Protein AF-A0A5B1CQV5-F1 (afdb_monomer)

Solvent-accessible surface area (backbone atoms only — not comparable to full-atom values): 11953 Å² total; per-residue (Å²): 137,86,82,82,84,81,83,79,81,78,80,78,79,78,77,75,74,78,70,76,63,48,59,26,81,70,47,77,47,52,30,66,44,62,71,40,57,89,70,49,42,44,43,52,25,62,62,48,24,74,30,64,27,40,35,32,37,20,33,90,39,52,35,30,41,33,36,55,64,94,80,41,77,47,52,56,94,38,94,36,38,31,36,39,34,31,32,30,31,59,44,61,92,80,68,93,72,74,69,52,76,91,49,56,45,65,24,41,43,34,30,32,78,80,81,83,87,59,76,61,47,75,46,68,82,48,63,49,74,43,82,68,58,98,57,25,27,40,34,38,32,68,40,53,85,50,79,70,73,54,38,39,23,42,38,40,33,81,61,34,28,78,54,77,96,54,78,76,80,29,54,67,28,30,34,38,36,31,55,38,36,33,29,11,62,30,68,44,72,77,55,69,66,60,53,48,49,53,51,50,52,51,51,55,55,57,56,63,73,76,113

Foldseek 3Di:
DDDDDDDDPPPPPPPPPPPPQDFDFQDKDFLQDWQDPVQKDWDCWDWGGDNGWIKTAHAQQFTKIKRAPPVFKTFAPDQFWFKKKKKKFKAAPDDPDDTDDADQAAWKKKFPDDDDPDDIDIDGDQWDWDDDDPSMIIIMGTPRVDNDRIGRMIMGRRGHDHDDSDDDDRHRMMMTMGIITIGGRDRDDPDVVVVVVVVVVVVVVVVVVVD

Organism: NCBI:txid406547

Nearest PDB structures (foldseek):
  9b45-assembly1_1  TM=4.761E-01  e=2.295E-04  Pseudomonas virus Pa193
  3nru-assembly11_K  TM=4.538E-01  e=4.128E-04  Homo sapiens
  8env-assembly1_K  TM=3.733E-01  e=5.955E-03  Pseudomonas phage vB_PaeM_E217
  7bvf-assembly1_B  TM=4.248E-01  e=4.527E-02  Mycobacterium tuberculosis H37Rv
  7bvf-assembly1_A  TM=4.050E-01  e=7.721E-02  Mycobacterium tuberculosis H37Rv

pLDDT: mean 80.97, std 17.04, range [37.31, 97.88]

Structure (mmCIF, N/CA/C/O backbone):
data_AF-A0A5B1CQV5-F1
#
_entry.id   AF-A0A5B1CQV5-F1
#
loop_
_atom_site.group_PDB
_atom_site.id
_atom_site.type_symbol
_atom_site.label_atom_id
_atom_site.label_alt_id
_atom_site.label_comp_id
_atom_site.label_asym_id
_atom_site.label_entity_id
_atom_site.label_seq_id
_atom_site.pdbx_PDB_ins_code
_atom_site.Cartn_x
_atom_site.Cartn_y
_atom_site.Cartn_z
_atom_site.occupancy
_atom_site.B_iso_or_equiv
_atom_site.auth_seq_id
_atom_site.auth_comp_id
_atom_site.auth_asym_id
_atom_site.auth_atom_id
_atom_site.pdbx_PDB_model_num
ATOM 1 N N . MET A 1 1 ? 29.512 4.329 73.024 1.00 41.50 1 MET A N 1
ATOM 2 C CA . MET A 1 1 ? 29.865 4.990 71.747 1.00 41.50 1 MET A CA 1
ATOM 3 C C . MET A 1 1 ? 28.819 4.596 70.713 1.00 41.50 1 MET A C 1
ATOM 5 O O . MET A 1 1 ? 28.607 3.409 70.504 1.00 41.50 1 MET A O 1
ATOM 9 N N . LYS A 1 2 ? 28.069 5.580 70.204 1.00 41.84 2 LYS A N 1
ATOM 10 C CA . LYS A 1 2 ? 26.848 5.422 69.395 1.00 41.84 2 LYS A CA 1
ATOM 11 C C . LYS A 1 2 ? 27.227 5.144 67.932 1.00 41.84 2 LYS A C 1
ATOM 13 O O . LYS A 1 2 ? 27.973 5.929 67.358 1.00 41.84 2 LYS A O 1
ATOM 18 N N . LYS A 1 3 ? 26.740 4.048 67.339 1.00 47.06 3 LYS A N 1
ATOM 19 C CA . LYS A 1 3 ? 26.914 3.764 65.904 1.00 47.06 3 LYS A CA 1
ATOM 20 C C . LYS A 1 3 ? 25.795 4.463 65.124 1.00 47.06 3 LYS A C 1
ATOM 22 O O . LYS A 1 3 ? 24.622 4.218 65.389 1.00 47.06 3 LYS A O 1
ATOM 27 N N . LEU A 1 4 ? 26.187 5.376 64.235 1.00 45.59 4 LEU A N 1
ATOM 28 C CA . LEU A 1 4 ? 25.306 6.152 63.365 1.00 45.59 4 LEU A CA 1
ATOM 29 C C . LEU A 1 4 ? 24.589 5.240 62.358 1.00 45.59 4 LEU A C 1
ATOM 31 O O . LEU A 1 4 ? 25.221 4.441 61.670 1.00 45.59 4 LEU A O 1
ATOM 35 N N . PHE A 1 5 ? 23.273 5.417 62.272 1.00 47.78 5 PHE A N 1
ATOM 36 C CA . PHE A 1 5 ? 22.396 4.913 61.220 1.00 47.78 5 PHE A CA 1
ATOM 37 C C . PHE A 1 5 ? 22.743 5.588 59.884 1.00 47.78 5 PHE A C 1
ATOM 39 O O . PHE A 1 5 ? 22.582 6.798 59.743 1.00 47.78 5 PHE A O 1
ATOM 46 N N . GLY A 1 6 ? 23.196 4.809 58.901 1.00 46.94 6 GLY A N 1
ATOM 47 C CA . GLY A 1 6 ? 23.286 5.239 57.506 1.00 46.94 6 GLY A CA 1
ATOM 48 C C . GLY A 1 6 ? 21.989 4.897 56.779 1.00 46.94 6 GLY A C 1
ATOM 49 O O . GLY A 1 6 ? 21.772 3.743 56.420 1.00 46.94 6 GLY A O 1
ATOM 50 N N . ILE A 1 7 ? 21.116 5.886 56.588 1.00 52.06 7 ILE A N 1
ATOM 51 C CA . ILE A 1 7 ? 19.917 5.763 55.751 1.00 52.06 7 ILE A CA 1
ATOM 52 C C . ILE A 1 7 ? 20.366 5.909 54.295 1.00 52.06 7 ILE A C 1
ATOM 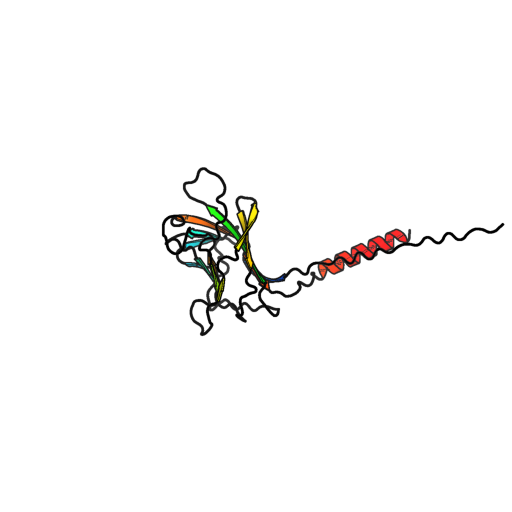54 O O . ILE A 1 7 ? 20.641 7.011 53.827 1.00 52.06 7 ILE A O 1
ATOM 58 N N . LEU A 1 8 ? 20.477 4.785 53.584 1.00 49.84 8 LEU A N 1
ATOM 59 C CA . LEU A 1 8 ? 20.682 4.772 52.138 1.00 49.84 8 LEU A CA 1
ATOM 60 C C . LEU A 1 8 ? 19.315 4.991 51.472 1.00 49.84 8 LEU A C 1
ATOM 62 O O . LEU A 1 8 ? 18.511 4.067 51.354 1.00 49.84 8 LEU A O 1
ATOM 66 N N . ALA A 1 9 ? 19.027 6.232 51.083 1.00 51.41 9 ALA A N 1
ATOM 67 C CA . ALA A 1 9 ? 17.856 6.567 50.285 1.00 51.41 9 ALA A CA 1
ATOM 68 C C . ALA A 1 9 ? 18.041 6.001 48.867 1.00 51.41 9 ALA A C 1
ATOM 70 O O . ALA A 1 9 ? 18.675 6.610 48.008 1.00 51.41 9 ALA A O 1
ATOM 71 N N . ALA A 1 10 ? 17.517 4.798 48.630 1.00 53.16 10 ALA A N 1
ATOM 72 C CA . ALA A 1 10 ? 17.390 4.238 47.294 1.00 53.16 10 ALA A CA 1
ATOM 73 C C . ALA A 1 10 ? 16.280 4.999 46.554 1.00 53.16 10 ALA A C 1
ATOM 75 O O . ALA A 1 10 ? 15.106 4.644 46.638 1.00 53.16 10 ALA A O 1
ATOM 76 N N . GLY A 1 11 ? 16.661 6.077 45.866 1.00 51.16 11 GLY A N 1
ATOM 77 C CA . GLY A 1 11 ? 15.804 6.780 44.921 1.00 51.16 11 GLY A CA 1
ATOM 78 C C . GLY A 1 11 ? 15.432 5.841 43.780 1.00 51.16 11 GLY A C 1
ATOM 79 O O . GLY A 1 11 ? 16.203 5.645 42.843 1.00 51.16 11 GLY A O 1
ATOM 80 N N . LEU A 1 12 ? 14.264 5.218 43.896 1.00 48.41 12 LEU A N 1
ATOM 81 C CA . LEU A 1 12 ? 13.640 4.445 42.838 1.00 48.41 12 LEU A CA 1
ATOM 82 C C . LEU A 1 12 ? 13.157 5.449 41.779 1.00 48.41 12 LEU A C 1
ATOM 84 O O . LEU A 1 12 ? 12.046 5.964 41.863 1.00 48.41 12 LEU A O 1
ATOM 88 N N . LEU A 1 13 ? 14.026 5.793 40.823 1.00 50.69 13 LEU A N 1
ATOM 89 C CA . LEU A 1 13 ? 13.614 6.486 39.605 1.00 50.69 13 LEU A CA 1
ATOM 90 C C . LEU A 1 13 ? 12.686 5.540 38.837 1.00 50.69 13 LEU A C 1
ATOM 92 O O . LEU A 1 13 ? 13.136 4.663 38.100 1.00 50.69 13 LEU A O 1
ATOM 96 N N . CYS A 1 14 ? 11.381 5.702 39.040 1.00 46.06 14 CYS A N 1
ATOM 97 C CA . CYS A 1 14 ? 10.375 5.198 38.123 1.00 46.06 14 CYS A CA 1
ATOM 98 C C . CYS A 1 14 ? 10.548 5.961 36.807 1.00 46.06 14 CYS A C 1
ATOM 100 O O . CYS A 1 14 ? 9.953 7.016 36.609 1.00 46.06 14 CYS A O 1
ATOM 102 N N . PHE A 1 15 ? 11.395 5.442 35.919 1.00 47.22 15 PHE A N 1
ATOM 103 C CA . PHE A 1 15 ? 11.314 5.769 34.505 1.00 47.22 15 PHE A CA 1
ATOM 104 C C . PHE A 1 15 ? 9.961 5.253 34.023 1.00 47.22 15 PHE A C 1
ATOM 106 O O . PHE A 1 15 ? 9.816 4.085 33.665 1.00 47.22 15 PHE A O 1
ATOM 113 N N . SER A 1 16 ? 8.945 6.111 34.074 1.00 46.00 16 SER A N 1
ATOM 114 C CA . SER A 1 16 ? 7.747 5.939 33.271 1.00 46.00 16 SER A CA 1
ATOM 115 C C . SER A 1 16 ? 8.207 6.000 31.822 1.00 46.00 16 SER A C 1
ATOM 117 O O . SER A 1 16 ? 8.380 7.081 31.263 1.00 46.00 16 SER A O 1
ATOM 119 N N . MET A 1 17 ? 8.497 4.836 31.244 1.00 51.59 17 MET A N 1
ATOM 120 C CA . MET A 1 17 ? 8.616 4.713 29.804 1.00 51.59 17 MET A CA 1
ATOM 121 C C . MET A 1 17 ? 7.247 5.079 29.249 1.00 51.59 17 MET A C 1
ATOM 123 O O . MET A 1 17 ? 6.318 4.277 29.285 1.00 51.59 17 MET A O 1
ATOM 127 N N . THR A 1 18 ? 7.101 6.320 28.800 1.00 48.97 18 THR A N 1
ATOM 128 C CA . THR A 1 18 ? 6.046 6.693 27.871 1.00 48.97 18 THR A CA 1
ATOM 129 C C . THR A 1 18 ? 6.328 5.906 26.598 1.00 48.97 18 THR A C 1
ATOM 131 O O . THR A 1 18 ? 7.083 6.356 25.739 1.00 48.97 18 THR A O 1
ATOM 134 N N . GLN A 1 19 ? 5.817 4.675 26.518 1.00 52.19 19 GLN A N 1
ATOM 135 C CA . GLN A 1 19 ? 5.679 4.011 25.233 1.00 52.19 19 GLN A CA 1
ATOM 136 C C . GLN A 1 19 ? 4.683 4.860 24.459 1.00 52.19 19 GLN A C 1
ATOM 138 O O . GLN A 1 19 ? 3.505 4.909 24.812 1.00 52.19 19 GLN A O 1
ATOM 143 N N . SER A 1 20 ? 5.174 5.591 23.460 1.00 55.75 20 SER A N 1
ATOM 144 C CA . SER A 1 20 ? 4.303 6.100 22.413 1.00 55.75 20 SER A CA 1
ATOM 145 C C . SER A 1 20 ? 3.576 4.886 21.858 1.00 55.75 20 SER A C 1
ATOM 147 O O . SER A 1 20 ? 4.211 3.962 21.349 1.00 55.75 20 SER A O 1
ATOM 149 N N . ALA A 1 21 ? 2.267 4.840 22.069 1.00 61.00 21 ALA A N 1
ATOM 150 C CA . ALA A 1 21 ? 1.420 3.840 21.462 1.00 61.00 21 ALA A CA 1
ATOM 151 C C . ALA A 1 21 ? 1.629 3.907 19.948 1.00 61.00 21 ALA A C 1
ATOM 153 O O . ALA A 1 21 ? 1.386 4.951 19.348 1.00 61.00 21 ALA A O 1
ATOM 154 N N . SER A 1 22 ? 2.138 2.830 19.356 1.00 74.75 22 SER A N 1
ATOM 155 C CA . SER A 1 22 ? 2.114 2.690 17.902 1.00 74.75 22 SER A CA 1
ATOM 156 C C . SER A 1 22 ? 0.662 2.493 17.473 1.00 74.75 22 SER A C 1
ATOM 158 O O . SER A 1 22 ? -0.105 1.881 18.215 1.00 74.75 22 SER A O 1
ATOM 160 N N . ALA A 1 23 ? 0.292 2.994 16.301 1.00 86.44 23 ALA A N 1
ATOM 161 C CA . ALA A 1 23 ? -0.979 2.689 15.655 1.00 86.44 23 ALA A CA 1
ATOM 162 C C . ALA A 1 23 ? -1.146 1.170 15.452 1.00 86.44 23 ALA A C 1
ATOM 164 O O . ALA A 1 23 ? -0.142 0.462 15.280 1.00 86.44 23 ALA A O 1
ATOM 165 N N . ALA A 1 24 ? -2.379 0.655 15.512 1.00 91.31 24 ALA A N 1
ATOM 166 C CA . ALA A 1 24 ? -2.631 -0.776 15.357 1.00 91.31 24 ALA A CA 1
ATOM 167 C C . ALA A 1 24 ? -2.716 -1.164 13.875 1.00 91.31 24 ALA A C 1
ATOM 169 O O . ALA A 1 24 ? -3.264 -0.435 13.051 1.00 91.31 24 ALA A O 1
ATOM 170 N N . LEU A 1 25 ? -2.160 -2.329 13.539 1.00 94.25 25 LEU A N 1
ATOM 171 C CA . LEU A 1 25 ? -2.151 -2.866 12.180 1.00 94.25 25 LEU A CA 1
ATOM 172 C C . LEU A 1 25 ? -3.529 -3.435 11.817 1.00 94.25 25 LEU A C 1
ATOM 174 O O . LEU A 1 25 ? -4.019 -4.339 12.492 1.00 94.25 25 LEU A O 1
ATOM 178 N N . VAL A 1 26 ? -4.118 -2.940 10.727 1.00 95.62 26 VAL A N 1
ATOM 179 C CA . VAL A 1 26 ? -5.391 -3.425 10.168 1.00 95.62 26 VAL A CA 1
ATOM 180 C C . VAL A 1 26 ? -5.150 -4.408 9.024 1.00 95.62 26 VAL A C 1
ATOM 182 O O . VAL A 1 26 ? -5.809 -5.443 8.949 1.00 95.62 26 VAL A O 1
ATOM 185 N N . ALA A 1 27 ? -4.204 -4.101 8.135 1.00 96.12 27 ALA A N 1
ATOM 186 C CA . ALA A 1 27 ? -3.842 -4.959 7.009 1.00 96.12 27 ALA A CA 1
ATOM 187 C C . ALA A 1 27 ? -2.364 -4.802 6.644 1.00 96.12 27 ALA A C 1
ATOM 189 O O . ALA A 1 27 ? -1.785 -3.734 6.850 1.00 96.12 27 ALA A O 1
ATOM 190 N N . GLN A 1 28 ? -1.784 -5.861 6.081 1.00 96.75 28 GLN A N 1
ATOM 191 C CA . GLN A 1 28 ? -0.394 -5.921 5.642 1.00 96.75 28 GLN A CA 1
ATOM 192 C C . GLN A 1 28 ? -0.282 -6.759 4.366 1.00 96.75 28 GLN A C 1
ATOM 194 O O . GLN A 1 28 ? -0.927 -7.804 4.275 1.00 96.75 28 GLN A O 1
ATOM 199 N N . TYR A 1 29 ? 0.545 -6.296 3.428 1.00 97.00 29 TYR A N 1
ATOM 200 C CA . TYR A 1 29 ? 0.839 -6.952 2.160 1.00 97.00 29 TYR A CA 1
ATOM 201 C C . TYR A 1 29 ? 2.347 -6.934 1.898 1.00 97.00 29 TYR A C 1
ATOM 203 O O . TYR A 1 29 ? 2.963 -5.866 1.919 1.00 97.00 29 TYR A O 1
ATOM 211 N N . GLU A 1 30 ? 2.931 -8.105 1.658 1.00 96.50 30 GLU A N 1
ATOM 212 C CA . GLU A 1 30 ? 4.386 -8.314 1.657 1.00 96.50 30 GLU A CA 1
ATOM 213 C C . GLU A 1 30 ? 4.929 -8.901 0.350 1.00 96.50 30 GLU A C 1
ATOM 215 O O . GLU A 1 30 ? 6.132 -8.882 0.125 1.00 96.50 30 GLU A O 1
ATOM 220 N N . PHE A 1 31 ? 4.079 -9.475 -0.505 1.00 96.38 31 PHE A N 1
ATOM 221 C CA . PHE A 1 31 ? 4.475 -10.023 -1.810 1.00 96.38 31 PHE A CA 1
ATOM 222 C C . PHE A 1 31 ? 5.604 -11.077 -1.741 1.00 96.38 31 PHE A C 1
ATOM 224 O O . PHE A 1 31 ? 6.369 -11.268 -2.689 1.00 96.38 31 PHE A O 1
ATOM 231 N N . ASN A 1 32 ? 5.686 -11.813 -0.626 1.00 96.94 32 ASN A N 1
ATOM 232 C CA . ASN A 1 32 ? 6.756 -12.780 -0.336 1.00 96.94 32 ASN A CA 1
ATOM 233 C C . ASN A 1 32 ? 6.648 -14.099 -1.131 1.00 96.94 32 ASN A C 1
ATOM 235 O O . ASN A 1 32 ? 7.527 -14.960 -1.040 1.00 96.94 32 ASN A O 1
ATOM 239 N N . THR A 1 33 ? 5.569 -14.294 -1.895 1.00 97.50 33 THR A N 1
ATOM 240 C CA . THR A 1 33 ? 5.344 -15.504 -2.697 1.00 97.50 33 THR A CA 1
ATOM 241 C C . THR A 1 33 ? 5.330 -15.147 -4.186 1.00 97.50 33 THR A C 1
ATOM 243 O O . THR A 1 33 ? 4.438 -14.420 -4.618 1.00 97.50 33 THR A O 1
ATOM 246 N N . PRO A 1 34 ? 6.269 -15.662 -5.008 1.00 97.81 34 PRO A N 1
ATOM 247 C CA . PRO A 1 34 ? 6.284 -15.388 -6.442 1.00 97.81 34 PRO A CA 1
ATOM 248 C C . PRO A 1 34 ? 4.942 -15.711 -7.111 1.00 97.81 34 PRO A C 1
ATOM 250 O O . PRO A 1 34 ? 4.411 -16.812 -6.963 1.00 97.81 34 PRO A O 1
ATOM 253 N N . GLY A 1 35 ? 4.414 -14.753 -7.870 1.00 96.31 35 GLY A N 1
ATOM 254 C CA . GLY A 1 35 ? 3.119 -14.852 -8.546 1.00 96.31 35 GLY A CA 1
ATOM 255 C C . GLY A 1 35 ? 1.884 -14.610 -7.669 1.00 96.31 35 GLY A C 1
ATOM 256 O O . GLY A 1 35 ? 0.787 -14.557 -8.223 1.00 96.31 35 GLY A O 1
ATOM 257 N N . ASP A 1 36 ? 2.028 -14.434 -6.354 1.00 96.25 36 ASP A N 1
ATOM 258 C CA . ASP A 1 36 ? 0.924 -14.066 -5.463 1.00 96.25 36 ASP A CA 1
ATOM 259 C C . ASP A 1 36 ? 0.847 -12.545 -5.310 1.00 96.25 36 ASP A C 1
ATOM 261 O O . ASP A 1 36 ? 1.719 -11.926 -4.706 1.00 96.25 36 ASP A O 1
ATOM 265 N N . THR A 1 37 ? -0.196 -11.929 -5.865 1.00 94.50 37 THR A N 1
ATOM 266 C CA . THR A 1 37 ? -0.412 -10.480 -5.747 1.00 94.50 37 THR A CA 1
ATOM 267 C C . THR A 1 37 ? -1.126 -10.084 -4.461 1.00 94.50 37 THR A C 1
ATOM 269 O O . THR A 1 37 ? -1.396 -8.900 -4.272 1.00 94.50 37 THR A O 1
ATOM 272 N N . GLU A 1 38 ? -1.489 -11.044 -3.604 1.00 94.50 38 GLU A N 1
ATOM 273 C CA . GLU A 1 38 ? -2.213 -10.802 -2.352 1.00 94.50 38 GLU A CA 1
ATOM 274 C C . GLU A 1 38 ? -3.516 -10.001 -2.574 1.00 94.50 38 GLU A C 1
ATOM 276 O O . GLU A 1 38 ? -3.946 -9.191 -1.755 1.00 94.50 38 GLU A O 1
ATOM 281 N N . GLY A 1 39 ? -4.146 -10.219 -3.736 1.00 93.06 39 GLY A N 1
ATOM 282 C CA . GLY A 1 39 ? -5.374 -9.552 -4.173 1.00 93.06 39 GLY A CA 1
ATOM 283 C C . GLY A 1 39 ? -5.163 -8.259 -4.966 1.00 93.06 39 GLY A C 1
ATOM 284 O O . GLY A 1 39 ? -6.102 -7.792 -5.613 1.00 93.06 39 GLY A O 1
ATOM 285 N N . TRP A 1 40 ? -3.955 -7.691 -4.976 1.00 94.19 40 TRP A N 1
ATOM 286 C CA . TRP A 1 40 ? -3.666 -6.484 -5.746 1.00 94.19 40 TRP A CA 1
ATOM 287 C C . TRP A 1 40 ? -3.707 -6.749 -7.251 1.00 94.19 40 TRP A C 1
ATOM 289 O O . TRP A 1 40 ? -3.349 -7.818 -7.750 1.00 94.19 40 TRP A O 1
ATOM 299 N N . THR A 1 41 ? -4.129 -5.734 -7.992 1.00 92.81 41 THR A N 1
ATOM 300 C CA . THR A 1 41 ? -4.209 -5.722 -9.451 1.00 92.81 41 THR A CA 1
ATOM 301 C C . THR A 1 41 ? -3.602 -4.428 -9.980 1.00 92.81 41 THR A C 1
ATOM 303 O O . THR A 1 41 ? -3.702 -3.379 -9.344 1.00 92.81 41 THR A O 1
ATOM 306 N N . GLY A 1 42 ? -2.958 -4.489 -11.144 1.00 83.69 42 GLY A N 1
ATOM 307 C CA . GLY A 1 42 ? -2.511 -3.290 -11.849 1.00 83.69 42 GLY A CA 1
ATOM 308 C C . GLY A 1 42 ? -3.636 -2.719 -12.711 1.00 83.69 42 GLY A C 1
ATOM 309 O O . GLY A 1 42 ? -4.259 -3.449 -13.482 1.00 83.69 42 GLY A O 1
ATOM 310 N N . PHE A 1 43 ? -3.885 -1.414 -12.614 1.00 83.69 43 PHE A N 1
ATOM 311 C CA . PHE A 1 43 ? -4.672 -0.663 -13.590 1.00 83.69 43 PHE A CA 1
ATOM 312 C C . PHE A 1 43 ? -3.750 0.321 -14.297 1.00 83.69 43 PHE A C 1
ATOM 314 O O . PHE A 1 43 ? -2.957 1.010 -13.657 1.00 83.69 43 PHE A O 1
ATOM 321 N N . ASN A 1 44 ? -3.793 0.319 -15.632 1.00 77.50 44 ASN A N 1
ATOM 322 C CA . ASN A 1 44 ? -2.762 0.949 -16.457 1.00 77.50 44 ASN A CA 1
ATOM 323 C C . ASN A 1 44 ? -1.335 0.539 -16.029 1.00 77.50 44 ASN A C 1
ATOM 325 O O . ASN A 1 44 ? -0.391 1.317 -16.127 1.00 77.50 44 ASN A O 1
ATOM 329 N N . THR A 1 45 ? -1.174 -0.688 -15.532 1.00 80.50 45 THR A N 1
ATOM 330 C CA . THR A 1 45 ? 0.098 -1.262 -15.086 1.00 80.50 45 THR A CA 1
ATOM 331 C C . THR A 1 45 ? 0.040 -2.772 -15.291 1.00 80.50 45 THR A C 1
ATOM 333 O O . THR A 1 45 ? -0.949 -3.403 -14.916 1.00 80.50 45 THR A O 1
ATOM 336 N N . ALA A 1 46 ? 1.093 -3.372 -15.846 1.00 83.12 46 ALA A N 1
ATOM 337 C CA . ALA A 1 46 ? 1.283 -4.821 -15.786 1.00 83.12 46 ALA A CA 1
ATOM 338 C C . ALA A 1 46 ? 1.921 -5.185 -14.437 1.00 83.12 46 ALA A C 1
ATOM 340 O O . ALA A 1 46 ? 3.097 -4.901 -14.233 1.00 83.12 46 ALA A O 1
ATOM 341 N N . LEU A 1 47 ? 1.145 -5.764 -13.514 1.00 92.19 47 LEU A N 1
ATOM 342 C CA . LEU A 1 47 ? 1.619 -6.127 -12.176 1.00 92.19 47 LEU A CA 1
ATOM 343 C C . LEU A 1 47 ? 2.113 -7.581 -12.136 1.00 92.19 47 LEU A C 1
ATOM 345 O O . LEU A 1 47 ? 1.401 -8.494 -12.553 1.00 92.19 47 LEU A O 1
ATOM 349 N N . THR A 1 48 ? 3.309 -7.797 -11.594 1.00 95.62 48 THR A N 1
ATOM 350 C CA . THR A 1 48 ? 3.889 -9.126 -11.336 1.00 95.62 48 THR A CA 1
ATOM 351 C C . THR A 1 48 ? 4.524 -9.167 -9.949 1.00 95.62 48 THR A C 1
ATOM 353 O O . THR A 1 48 ? 4.916 -8.132 -9.425 1.00 95.62 48 THR A O 1
ATOM 356 N N . VAL A 1 49 ? 4.634 -10.349 -9.342 1.00 96.88 49 VAL A N 1
ATOM 357 C CA . VAL A 1 49 ? 5.278 -10.524 -8.029 1.00 96.88 49 VAL A CA 1
ATOM 358 C C . VAL A 1 49 ? 6.411 -11.533 -8.139 1.00 96.88 49 VAL A C 1
ATOM 360 O O . VAL A 1 49 ? 6.211 -12.633 -8.656 1.00 96.88 49 VAL A O 1
ATOM 363 N N . ASP A 1 50 ? 7.592 -11.163 -7.649 1.00 96.31 50 ASP A N 1
ATOM 364 C CA . ASP A 1 50 ? 8.826 -11.958 -7.740 1.00 96.31 50 ASP A CA 1
ATOM 365 C C . ASP A 1 50 ? 9.214 -12.672 -6.431 1.00 96.31 50 ASP A C 1
ATOM 367 O O . ASP A 1 50 ? 10.235 -13.360 -6.386 1.00 96.31 50 ASP A O 1
ATOM 371 N N . GLY A 1 51 ? 8.390 -12.554 -5.385 1.00 95.19 51 GLY A N 1
ATOM 372 C CA . GLY A 1 51 ? 8.664 -13.087 -4.047 1.00 95.19 51 GLY A CA 1
ATOM 373 C C . GLY A 1 51 ? 9.436 -12.133 -3.133 1.00 95.19 51 GLY A C 1
ATOM 374 O O . GLY A 1 51 ? 9.818 -12.532 -2.037 1.00 95.19 51 GLY A O 1
ATOM 375 N N . VAL A 1 52 ? 9.698 -10.907 -3.590 1.00 94.62 52 VAL A N 1
ATOM 376 C CA . VAL A 1 52 ? 10.288 -9.816 -2.801 1.00 94.62 52 VAL A CA 1
ATOM 377 C C . VAL A 1 52 ? 9.451 -8.545 -2.918 1.00 94.62 52 VAL A C 1
ATOM 379 O O . VAL A 1 52 ? 9.391 -7.765 -1.977 1.00 94.62 52 VAL A O 1
ATOM 382 N N . SER A 1 53 ? 8.853 -8.292 -4.083 1.00 95.81 53 SER A N 1
ATOM 383 C CA . SER A 1 53 ? 8.073 -7.085 -4.337 1.00 95.81 53 SER A CA 1
ATOM 384 C C . SER A 1 53 ? 7.033 -7.274 -5.441 1.00 95.81 53 SER A C 1
ATOM 386 O O . SER A 1 53 ? 7.136 -8.145 -6.314 1.00 95.81 53 SER A O 1
ATOM 388 N N . ALA A 1 54 ? 6.038 -6.395 -5.419 1.00 96.25 54 ALA A N 1
ATOM 389 C CA . ALA A 1 54 ? 5.131 -6.120 -6.516 1.00 96.25 54 ALA A CA 1
ATOM 390 C C . ALA A 1 54 ? 5.818 -5.209 -7.545 1.00 96.25 54 ALA A C 1
ATOM 392 O O . ALA A 1 54 ? 6.089 -4.040 -7.287 1.00 96.25 54 ALA A O 1
ATOM 393 N N . ASN A 1 55 ? 6.083 -5.744 -8.730 1.00 94.94 55 ASN A N 1
ATOM 394 C CA . ASN A 1 55 ? 6.711 -5.059 -9.851 1.00 94.94 55 ASN A CA 1
ATOM 395 C C . ASN A 1 55 ? 5.641 -4.571 -10.828 1.00 94.94 55 ASN A C 1
ATOM 397 O O . ASN A 1 55 ? 4.796 -5.360 -11.261 1.00 94.94 55 ASN A O 1
ATOM 401 N N . GLY A 1 56 ? 5.704 -3.301 -11.216 1.00 92.38 56 GLY A N 1
ATOM 402 C CA . GLY A 1 56 ? 4.811 -2.719 -12.209 1.00 92.38 56 GLY A CA 1
ATOM 403 C C . GLY A 1 56 ? 5.558 -1.881 -13.232 1.00 92.38 56 GLY A C 1
ATOM 404 O O . GLY A 1 56 ? 6.546 -1.242 -12.899 1.00 92.38 56 GLY A O 1
ATOM 405 N N . THR A 1 57 ? 5.070 -1.857 -14.470 1.00 89.56 57 THR A N 1
ATOM 406 C CA . THR A 1 57 ? 5.470 -0.852 -15.465 1.00 89.56 57 THR A CA 1
ATOM 407 C C . THR A 1 57 ? 4.289 0.063 -15.712 1.00 89.56 57 THR A C 1
ATOM 409 O O . THR A 1 57 ? 3.214 -0.398 -16.110 1.00 89.56 57 THR A O 1
ATOM 412 N N . ALA A 1 58 ? 4.482 1.347 -15.438 1.00 86.38 58 ALA A N 1
ATOM 413 C CA . ALA A 1 58 ? 3.473 2.367 -15.630 1.00 86.38 58 ALA A CA 1
ATOM 414 C C . ALA A 1 58 ? 3.126 2.490 -17.120 1.00 86.38 58 ALA A C 1
ATOM 416 O O . ALA A 1 58 ? 4.002 2.588 -17.978 1.00 86.38 58 ALA A O 1
ATOM 417 N N . SER A 1 59 ? 1.832 2.497 -17.423 1.00 84.12 59 SER A N 1
ATOM 418 C CA . SER A 1 59 ? 1.303 2.838 -18.742 1.00 84.12 59 SER A CA 1
ATOM 419 C C . SER A 1 59 ? 0.288 3.968 -18.600 1.00 84.12 59 SER A C 1
ATOM 421 O O . SER A 1 59 ? -0.338 4.121 -17.554 1.00 84.12 59 SER A O 1
ATOM 423 N N . GLY A 1 60 ? 0.133 4.815 -19.612 1.00 76.81 60 GLY A N 1
ATOM 424 C CA . GLY A 1 60 ? -0.875 5.879 -19.584 1.00 76.81 60 GLY A CA 1
ATOM 425 C C . GLY A 1 60 ? -0.647 6.951 -18.508 1.00 76.81 60 GLY A C 1
ATOM 426 O O . GLY A 1 60 ? -1.542 7.760 -18.285 1.00 76.81 60 GLY A O 1
ATOM 427 N N . ASN A 1 61 ? 0.548 6.990 -17.902 1.00 76.69 61 ASN A N 1
ATOM 428 C CA . ASN A 1 61 ? 1.022 8.000 -16.940 1.00 76.69 61 ASN A CA 1
ATOM 429 C C . ASN A 1 61 ? 0.217 8.133 -15.642 1.00 76.69 61 ASN A C 1
ATOM 431 O O . ASN A 1 61 ? 0.285 9.154 -14.962 1.00 76.69 61 ASN A O 1
ATOM 435 N N . ASP A 1 62 ? -0.529 7.092 -15.302 1.00 79.38 62 ASP A N 1
ATOM 436 C CA . ASP A 1 62 ? -1.318 6.999 -14.081 1.00 79.38 62 ASP A CA 1
ATOM 437 C C . ASP A 1 62 ? -1.175 5.562 -13.560 1.00 79.38 62 ASP A C 1
ATOM 439 O O . ASP A 1 62 ? -2.079 4.742 -13.762 1.00 79.38 62 ASP A O 1
ATOM 443 N N . PRO A 1 63 ? 0.015 5.194 -13.034 1.00 86.25 63 PRO A N 1
ATOM 444 C CA . PRO A 1 63 ? 0.237 3.863 -12.499 1.00 86.25 63 PRO A CA 1
ATOM 445 C C . PRO A 1 63 ? -0.617 3.688 -11.255 1.00 86.25 63 PRO A C 1
ATOM 447 O O . PRO A 1 63 ? -0.422 4.373 -10.256 1.00 86.25 63 PRO A O 1
ATOM 450 N N . GLN A 1 64 ? -1.561 2.757 -11.314 1.00 90.12 64 GLN A N 1
ATOM 451 C CA . GLN A 1 64 ? -2.473 2.501 -10.213 1.00 90.12 64 GLN A CA 1
ATOM 452 C C . GLN A 1 64 ? -2.356 1.048 -9.785 1.00 90.12 64 GLN A C 1
ATOM 454 O O . GLN A 1 64 ? -2.593 0.125 -10.571 1.00 90.12 64 GLN A O 1
ATOM 459 N N . LEU A 1 65 ? -2.071 0.844 -8.506 1.00 92.94 65 LEU A N 1
ATOM 460 C CA . LEU A 1 65 ? -2.325 -0.422 -7.841 1.00 92.94 65 LEU A CA 1
ATOM 461 C C . LEU A 1 65 ? -3.722 -0.371 -7.241 1.00 92.94 65 LEU A C 1
ATOM 463 O O . LEU A 1 65 ? -4.086 0.590 -6.566 1.00 92.94 65 LEU A O 1
ATOM 467 N N . ARG A 1 66 ? -4.523 -1.399 -7.512 1.00 93.06 66 ARG A N 1
ATOM 468 C CA . ARG A 1 66 ? -5.900 -1.499 -7.037 1.00 93.06 66 ARG A CA 1
ATOM 469 C C . ARG A 1 66 ? -6.135 -2.806 -6.305 1.00 93.06 66 ARG A C 1
ATOM 471 O O . ARG A 1 66 ? -5.795 -3.871 -6.814 1.00 93.06 66 ARG A O 1
ATOM 478 N N . LEU A 1 67 ? -6.797 -2.720 -5.165 1.00 92.38 67 LEU A N 1
ATOM 479 C CA . LEU A 1 67 ? -7.345 -3.848 -4.428 1.00 92.38 67 LEU A CA 1
ATOM 480 C C . LEU A 1 67 ? -8.867 -3.698 -4.442 1.00 92.38 67 LEU A C 1
ATOM 482 O O . LEU A 1 67 ? -9.377 -2.682 -3.977 1.00 92.38 67 LEU A O 1
ATOM 486 N N . LEU A 1 68 ? -9.579 -4.649 -5.049 1.00 88.00 68 LEU A N 1
ATOM 487 C CA . LEU A 1 68 ? -10.999 -4.505 -5.394 1.00 88.00 68 LEU A CA 1
ATOM 488 C C . LEU A 1 68 ? -11.902 -5.499 -4.643 1.00 88.00 68 LEU A C 1
ATOM 490 O O . LEU A 1 68 ? -11.499 -6.613 -4.297 1.00 88.00 68 LEU A O 1
ATOM 494 N N . SER A 1 69 ? -13.162 -5.102 -4.470 1.00 78.19 69 SER A N 1
ATOM 495 C CA . SER A 1 69 ? -14.295 -5.950 -4.074 1.00 78.19 69 SER A CA 1
ATOM 496 C C . SER A 1 69 ? -14.525 -7.074 -5.113 1.00 78.19 69 SER A C 1
ATOM 498 O O . SER A 1 69 ? -14.234 -6.868 -6.296 1.00 78.19 69 SER A O 1
ATOM 500 N N . PRO A 1 70 ? -15.005 -8.286 -4.743 1.00 63.22 70 PRO A N 1
ATOM 501 C CA . PRO A 1 70 ? -15.722 -8.659 -3.513 1.00 63.22 70 PRO A CA 1
ATOM 502 C C . PRO A 1 70 ? -14.871 -9.171 -2.340 1.00 63.22 70 PRO A C 1
ATOM 504 O O . PRO A 1 70 ? -15.434 -9.650 -1.359 1.00 63.22 70 PRO A O 1
ATOM 507 N N . GLY A 1 71 ? -13.538 -9.124 -2.419 1.00 65.94 71 GLY A N 1
ATOM 508 C CA . GLY A 1 71 ? -12.658 -9.744 -1.416 1.00 65.94 71 GLY A CA 1
ATOM 509 C C . GLY A 1 71 ? -12.182 -8.834 -0.280 1.00 65.94 71 GLY A C 1
ATOM 510 O O . GLY A 1 71 ? -11.689 -9.345 0.724 1.00 65.94 71 GLY A O 1
ATOM 511 N N . LEU A 1 72 ? -12.308 -7.512 -0.423 1.00 86.31 72 LEU A N 1
ATOM 512 C CA . LEU A 1 72 ? -11.802 -6.548 0.550 1.00 86.31 72 LEU A CA 1
ATOM 513 C C . LEU A 1 72 ? -12.936 -6.019 1.435 1.00 86.31 72 LEU A C 1
ATOM 515 O O . LEU A 1 72 ? -13.955 -5.544 0.947 1.00 86.31 72 LEU A O 1
ATOM 519 N N . SER A 1 73 ? -12.748 -6.106 2.747 1.00 90.94 73 SER A N 1
ATOM 520 C CA . SER A 1 73 ? -13.625 -5.499 3.749 1.00 90.94 73 SER A CA 1
ATOM 521 C C . SER A 1 73 ? -12.788 -5.198 4.986 1.00 90.94 73 SER A C 1
ATOM 523 O O . SER A 1 73 ? -12.843 -5.920 5.983 1.00 90.94 73 SER A O 1
ATOM 525 N N . LEU A 1 74 ? -11.960 -4.158 4.904 1.00 93.62 74 LEU A N 1
ATOM 526 C CA . LEU A 1 74 ? -11.174 -3.703 6.048 1.00 93.62 74 LEU A CA 1
ATOM 527 C C . LEU A 1 74 ? -12.022 -2.766 6.891 1.00 93.62 74 LEU A C 1
ATOM 529 O O . LEU A 1 74 ? -12.702 -1.900 6.354 1.00 93.62 74 LEU A O 1
ATOM 533 N N . SER A 1 75 ? -11.968 -2.909 8.205 1.00 94.31 75 SER A N 1
ATOM 534 C CA . SER A 1 75 ? -12.590 -1.980 9.148 1.00 94.31 75 SER A CA 1
ATOM 535 C C . SER A 1 75 ? -11.542 -1.578 10.173 1.00 94.31 75 SER A C 1
ATOM 537 O O . SER A 1 75 ? -10.762 -2.446 10.581 1.00 94.31 75 SER A O 1
ATOM 539 N N . PRO A 1 76 ? -11.513 -0.314 10.621 1.00 92.94 76 PRO A N 1
ATOM 540 C CA . PRO A 1 76 ? -10.654 0.048 11.727 1.00 92.94 76 PRO A CA 1
ATOM 541 C C . PRO A 1 76 ? -11.165 -0.675 12.981 1.00 92.94 76 PRO A C 1
ATOM 543 O O . PRO A 1 76 ? -12.368 -0.795 13.220 1.00 92.94 76 PRO A O 1
ATOM 546 N N . THR A 1 77 ? -10.244 -1.166 13.796 1.00 88.31 77 THR A N 1
ATOM 547 C CA . THR A 1 77 ? -10.518 -1.666 15.150 1.00 88.31 77 THR A CA 1
ATOM 548 C C . THR A 1 77 ? -10.736 -0.522 16.148 1.00 88.31 77 THR A C 1
ATOM 550 O O . THR A 1 77 ? -11.249 -0.734 17.250 1.00 88.31 77 THR A O 1
ATOM 553 N N . ALA A 1 78 ? -10.365 0.693 15.741 1.00 89.25 78 ALA A N 1
ATOM 554 C CA . ALA A 1 78 ? -10.428 1.930 16.498 1.00 89.25 78 ALA A CA 1
ATOM 555 C C . ALA A 1 78 ? -11.549 2.878 16.026 1.00 89.25 78 ALA A C 1
ATOM 557 O O . ALA A 1 78 ? -12.500 2.473 15.361 1.00 89.25 78 ALA A O 1
ATOM 558 N N . THR A 1 79 ? -11.457 4.163 16.391 1.00 90.50 79 THR A N 1
ATOM 559 C CA . THR A 1 79 ? -12.445 5.184 15.994 1.00 90.50 79 THR A CA 1
ATOM 560 C C . THR A 1 79 ? -12.150 5.823 14.643 1.00 90.50 79 THR A C 1
ATOM 562 O O . THR A 1 79 ? -13.047 6.428 14.064 1.00 90.50 79 THR A O 1
ATOM 565 N N . ALA A 1 80 ? -10.899 5.767 14.186 1.00 93.44 80 ALA A N 1
ATOM 566 C CA . ALA A 1 80 ? -10.452 6.404 12.957 1.00 93.44 80 ALA A CA 1
ATOM 567 C C . ALA A 1 80 ? -9.274 5.642 12.345 1.00 93.44 80 ALA A C 1
ATOM 569 O O . ALA A 1 80 ? -8.538 4.945 13.046 1.00 93.44 80 ALA A O 1
ATOM 570 N N . TRP A 1 81 ? -9.086 5.823 11.044 1.00 96.00 81 TRP A N 1
ATOM 571 C CA . TRP A 1 81 ? -7.862 5.424 10.361 1.00 96.00 81 TRP A CA 1
ATOM 572 C C . TRP A 1 81 ? -6.675 6.274 10.821 1.00 96.00 81 TRP A C 1
ATOM 574 O O . TRP A 1 81 ? -6.856 7.344 11.403 1.00 96.00 81 TRP A O 1
ATOM 584 N N . ASP A 1 82 ? -5.465 5.790 10.570 1.00 95.88 82 ASP A N 1
ATOM 585 C CA . ASP A 1 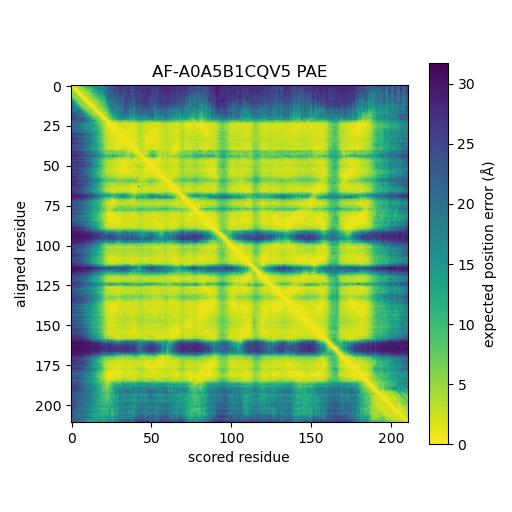82 ? -4.235 6.503 10.910 1.00 95.88 82 ASP A CA 1
ATOM 586 C C . ASP A 1 82 ? -3.379 6.711 9.661 1.00 95.88 82 ASP A C 1
ATOM 588 O O . ASP A 1 82 ? -3.375 7.804 9.089 1.00 95.88 82 ASP A O 1
ATOM 592 N N . ALA A 1 83 ? -2.725 5.657 9.173 1.00 96.69 83 ALA A N 1
ATOM 593 C CA . ALA A 1 83 ? -1.797 5.775 8.062 1.00 96.69 83 ALA A CA 1
ATOM 594 C C . ALA A 1 83 ? -1.859 4.594 7.090 1.00 96.69 83 ALA A C 1
ATOM 596 O O . ALA A 1 83 ? -2.237 3.474 7.436 1.00 96.69 83 ALA A O 1
ATOM 597 N N . VAL A 1 84 ? -1.405 4.849 5.865 1.00 97.88 84 VAL A N 1
ATOM 598 C CA . VAL A 1 84 ? -0.910 3.806 4.963 1.00 97.88 84 VAL A CA 1
ATOM 599 C C . VAL A 1 84 ? 0.586 3.976 4.828 1.00 97.88 84 VAL A C 1
ATOM 601 O O . VAL A 1 84 ? 1.055 5.077 4.560 1.00 97.88 84 VAL A O 1
ATOM 604 N N . THR A 1 85 ? 1.347 2.904 5.002 1.00 97.69 85 THR A N 1
ATOM 605 C CA . THR A 1 85 ? 2.791 2.916 4.759 1.00 97.69 85 THR A CA 1
ATOM 606 C C . THR A 1 85 ? 3.137 1.881 3.711 1.00 97.69 85 THR A C 1
ATOM 608 O O . THR A 1 85 ? 2.641 0.767 3.784 1.00 97.69 85 THR A O 1
ATOM 611 N N . PHE A 1 86 ? 3.984 2.229 2.751 1.00 97.88 86 PHE A N 1
ATOM 612 C CA . PHE A 1 86 ? 4.498 1.301 1.749 1.00 97.88 86 PHE A CA 1
ATOM 613 C C . PHE A 1 86 ? 5.953 1.617 1.428 1.00 97.88 86 PHE A C 1
ATOM 615 O O . PHE A 1 86 ? 6.432 2.732 1.646 1.00 97.88 86 PHE A O 1
ATOM 622 N N . ARG A 1 87 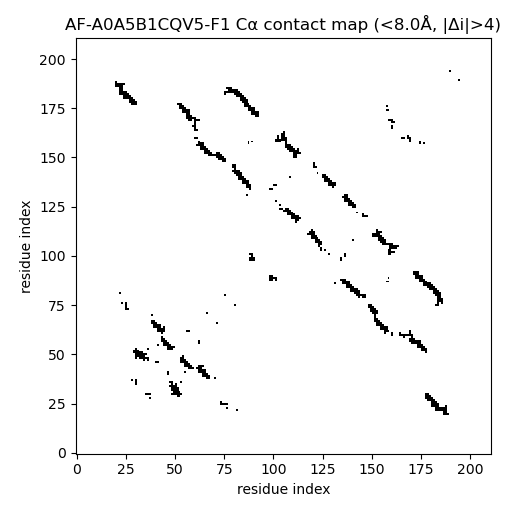? 6.682 0.632 0.914 1.00 96.69 87 ARG A N 1
ATOM 623 C CA . ARG A 1 87 ? 8.009 0.829 0.337 1.00 96.69 87 ARG A CA 1
ATOM 624 C C . ARG A 1 87 ? 7.890 0.885 -1.170 1.00 96.69 87 ARG A C 1
ATOM 626 O O . ARG A 1 87 ? 7.197 0.064 -1.758 1.00 96.69 87 ARG A O 1
ATOM 633 N N . VAL A 1 88 ? 8.582 1.829 -1.794 1.00 95.19 88 VAL A N 1
ATOM 634 C CA . VAL A 1 88 ? 8.627 1.933 -3.252 1.00 95.19 88 VAL A CA 1
ATOM 635 C C . VAL A 1 88 ? 10.005 2.330 -3.753 1.00 95.19 88 VAL A C 1
ATOM 637 O O . VAL A 1 88 ? 10.727 3.077 -3.089 1.00 95.19 88 VAL A O 1
ATOM 640 N N . ARG A 1 89 ? 10.360 1.850 -4.941 1.00 91.00 89 ARG A N 1
ATOM 641 C CA . ARG A 1 89 ? 11.396 2.459 -5.775 1.00 91.00 89 ARG A CA 1
ATOM 642 C C . ARG A 1 89 ? 10.922 2.566 -7.211 1.00 91.00 89 ARG A C 1
ATOM 644 O O . ARG A 1 89 ? 10.267 1.657 -7.720 1.00 91.00 89 ARG A O 1
ATOM 651 N N . GLU A 1 90 ? 11.298 3.657 -7.852 1.00 88.38 90 GLU A N 1
ATOM 652 C CA . GLU A 1 90 ? 11.127 3.853 -9.283 1.00 88.38 90 GLU A CA 1
ATOM 653 C C . GLU A 1 90 ? 12.408 3.437 -10.013 1.00 88.38 90 GLU A C 1
ATOM 655 O O . GLU A 1 90 ? 13.522 3.726 -9.571 1.00 88.38 90 GLU A O 1
ATOM 660 N N . VAL A 1 91 ? 12.240 2.732 -11.125 1.00 79.75 91 VAL A N 1
ATOM 661 C CA . VAL A 1 91 ? 13.296 2.209 -11.985 1.00 79.75 91 VAL A CA 1
ATOM 662 C C . VAL A 1 91 ? 13.021 2.717 -13.398 1.00 79.75 91 VAL A C 1
ATOM 664 O O . VAL A 1 91 ? 12.097 2.261 -14.068 1.00 79.75 91 VAL A O 1
ATOM 667 N N . GLN A 1 92 ? 13.819 3.676 -13.864 1.00 69.75 92 GLN A N 1
ATOM 668 C CA . GLN A 1 92 ? 13.820 4.050 -15.278 1.00 69.75 92 GLN A CA 1
ATOM 669 C C . GLN A 1 92 ? 14.677 3.062 -16.064 1.00 69.75 92 GLN A C 1
ATOM 671 O O . GLN A 1 92 ? 15.812 2.790 -15.673 1.00 69.75 92 GLN A O 1
ATOM 676 N N . ASP A 1 93 ? 14.170 2.605 -17.209 1.00 56.97 93 ASP A N 1
ATOM 677 C CA . ASP A 1 93 ? 14.923 1.740 -18.124 1.00 56.97 93 ASP A CA 1
ATOM 678 C C . ASP A 1 93 ? 16.192 2.427 -18.683 1.00 56.97 93 ASP A C 1
ATOM 680 O O . ASP A 1 93 ? 17.119 1.738 -19.107 1.00 56.97 93 ASP A O 1
ATOM 684 N N . GLU A 1 94 ? 16.286 3.770 -18.647 1.00 47.34 94 GLU A N 1
ATOM 685 C CA . GLU A 1 94 ? 17.366 4.522 -19.316 1.00 47.34 94 GLU A CA 1
ATOM 686 C C . GLU A 1 94 ? 18.209 5.481 -18.447 1.00 47.34 94 GLU A C 1
ATOM 688 O O . GLU A 1 94 ? 19.080 6.162 -18.991 1.00 47.34 94 GLU A O 1
ATOM 693 N N . SER A 1 95 ? 18.046 5.560 -17.118 1.00 47.78 95 SER A N 1
ATOM 694 C CA . SER A 1 95 ? 18.864 6.499 -16.318 1.00 47.78 95 SER A CA 1
ATOM 695 C C . SER A 1 95 ? 20.175 5.876 -15.802 1.00 47.78 95 SER A C 1
ATOM 697 O O . SER A 1 95 ? 20.140 4.992 -14.947 1.00 47.78 95 SER A O 1
ATOM 699 N N . PRO A 1 96 ? 21.362 6.372 -16.213 1.00 46.69 96 PRO A N 1
ATOM 700 C CA . PRO A 1 96 ? 22.647 5.991 -15.618 1.00 46.69 96 PRO A CA 1
ATOM 701 C C . PRO A 1 96 ? 22.927 6.686 -14.267 1.00 46.69 96 PRO A C 1
ATOM 703 O O . PRO A 1 96 ? 24.034 6.567 -13.737 1.00 46.69 96 PRO A O 1
ATOM 706 N N . ALA A 1 97 ? 21.975 7.452 -13.722 1.00 49.84 97 ALA A N 1
ATOM 707 C CA . ALA A 1 97 ? 22.208 8.426 -12.656 1.00 49.84 97 ALA A CA 1
ATOM 708 C C . ALA A 1 97 ? 21.461 8.100 -11.348 1.00 49.84 97 ALA A C 1
ATOM 710 O O . ALA A 1 97 ? 20.663 8.899 -10.875 1.00 49.84 97 ALA A O 1
ATOM 711 N N . GLY A 1 98 ? 21.784 6.963 -10.726 1.00 53.44 98 GLY A N 1
ATOM 712 C CA . GLY A 1 98 ? 21.436 6.683 -9.325 1.00 53.44 98 GLY A CA 1
ATOM 713 C C . GLY A 1 98 ? 19.933 6.558 -9.009 1.00 53.44 98 GLY A C 1
ATOM 714 O O . GLY A 1 98 ? 19.102 6.557 -9.915 1.00 53.44 98 GLY A O 1
ATOM 715 N N . PRO A 1 99 ? 19.579 6.405 -7.718 1.00 64.38 99 PRO A N 1
ATOM 716 C CA . PRO A 1 99 ? 18.193 6.252 -7.282 1.00 64.38 99 PRO A CA 1
ATOM 717 C C . PRO A 1 99 ? 17.338 7.477 -7.613 1.00 64.38 99 PRO A C 1
ATOM 719 O O . PRO A 1 99 ? 17.713 8.610 -7.304 1.00 64.38 99 PRO A O 1
ATOM 722 N N . ILE A 1 100 ? 16.156 7.233 -8.181 1.00 78.44 100 ILE A N 1
ATOM 723 C CA . ILE A 1 100 ? 15.141 8.261 -8.418 1.00 78.44 100 ILE A CA 1
ATOM 724 C C . ILE A 1 100 ? 14.465 8.575 -7.085 1.00 78.44 100 ILE A C 1
ATOM 726 O O . ILE A 1 100 ? 13.984 7.679 -6.393 1.00 78.44 100 ILE A O 1
ATOM 730 N N . GLY A 1 101 ? 14.465 9.851 -6.699 1.00 83.38 101 GLY A N 1
ATOM 731 C CA . GLY A 1 101 ? 13.769 10.300 -5.496 1.00 83.38 101 GLY A CA 1
ATOM 732 C C . GLY A 1 101 ? 12.257 10.149 -5.639 1.00 83.38 101 GLY A C 1
ATOM 733 O O . GLY A 1 101 ? 11.720 10.419 -6.707 1.00 83.38 101 GLY A O 1
ATOM 734 N N . PHE A 1 102 ? 11.570 9.769 -4.560 1.00 87.56 102 PHE A N 1
ATOM 735 C CA . PHE A 1 102 ? 10.108 9.735 -4.563 1.00 87.56 102 PHE A CA 1
ATOM 736 C C . PHE A 1 102 ? 9.523 11.142 -4.778 1.00 87.56 102 PHE A C 1
ATOM 738 O O . PHE A 1 102 ? 9.778 12.051 -3.981 1.00 87.56 102 PHE A O 1
ATOM 745 N N . ASP A 1 103 ? 8.716 11.302 -5.827 1.00 85.31 103 ASP A N 1
ATOM 746 C CA . ASP A 1 103 ? 7.915 12.496 -6.095 1.00 85.31 103 ASP A CA 1
ATOM 747 C C . ASP A 1 103 ? 6.441 12.206 -5.783 1.00 85.31 103 ASP A C 1
ATOM 749 O O . ASP A 1 103 ? 5.825 11.331 -6.385 1.00 85.31 103 ASP A O 1
ATOM 753 N N . GLN A 1 104 ? 5.868 12.951 -4.836 1.00 86.75 104 GLN A N 1
ATOM 754 C CA . GLN A 1 104 ? 4.447 12.847 -4.476 1.00 86.75 104 GLN A CA 1
ATOM 755 C C . GLN A 1 104 ? 3.514 13.574 -5.454 1.00 86.75 104 GLN A C 1
ATOM 757 O O . GLN A 1 104 ? 2.292 13.568 -5.298 1.00 86.75 104 GLN A O 1
ATOM 762 N N . THR A 1 105 ? 4.062 14.298 -6.427 1.00 83.62 105 THR A N 1
ATOM 763 C CA . THR A 1 105 ? 3.251 15.052 -7.375 1.00 83.62 105 THR A CA 1
ATOM 764 C C . THR A 1 105 ? 2.384 14.088 -8.177 1.00 83.62 105 THR A C 1
ATOM 766 O O . THR A 1 105 ? 2.880 13.185 -8.840 1.00 83.62 105 THR A O 1
ATOM 769 N N . GLY A 1 106 ? 1.066 14.280 -8.112 1.00 82.12 106 GLY A N 1
ATOM 770 C CA . GLY A 1 106 ? 0.110 13.437 -8.826 1.00 82.12 106 GLY A CA 1
ATOM 771 C C . GLY A 1 106 ? -0.172 1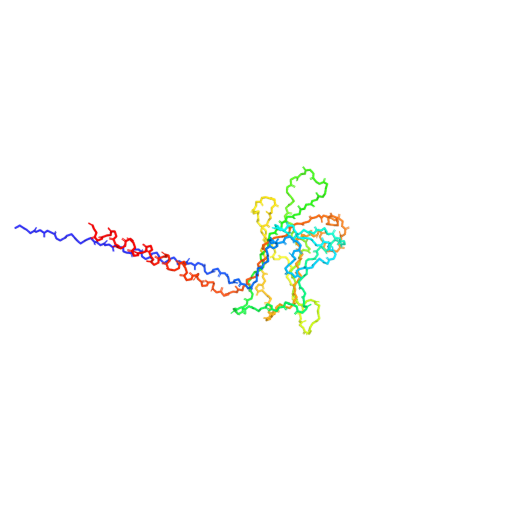2.081 -8.176 1.00 82.12 106 GLY A C 1
ATOM 772 O O . GLY A 1 106 ? -0.996 11.359 -8.722 1.00 82.12 106 GLY A O 1
ATOM 773 N N . THR A 1 107 ? 0.433 11.745 -7.028 1.00 88.00 107 THR A N 1
ATOM 774 C CA . THR A 1 107 ? 0.089 10.513 -6.304 1.00 88.00 107 THR A CA 1
ATOM 775 C C . THR A 1 107 ? -1.216 10.667 -5.536 1.00 88.00 107 THR A C 1
ATOM 777 O O . THR A 1 107 ? -1.511 11.710 -4.938 1.00 88.00 107 THR A O 1
ATOM 780 N N . ILE A 1 108 ? -1.999 9.594 -5.524 1.00 91.75 108 ILE A N 1
ATOM 781 C CA . ILE A 1 108 ? -3.285 9.527 -4.848 1.00 91.75 108 ILE A CA 1
ATOM 782 C C . ILE A 1 108 ? -3.363 8.240 -4.025 1.00 91.75 108 ILE A C 1
ATOM 784 O O . ILE A 1 108 ? -2.955 7.165 -4.464 1.00 91.75 108 ILE A O 1
ATOM 788 N N . PHE A 1 109 ? -3.924 8.360 -2.823 1.00 94.94 109 PHE A N 1
ATOM 789 C CA . PHE A 1 109 ? -4.501 7.233 -2.104 1.00 94.94 109 PHE A CA 1
ATOM 790 C C . PHE A 1 109 ? -6.011 7.422 -2.100 1.00 94.94 109 PHE A C 1
ATOM 792 O O . PHE A 1 109 ? -6.509 8.493 -1.745 1.00 94.94 109 PHE A O 1
ATOM 799 N N . GLN A 1 110 ? -6.752 6.418 -2.543 1.00 94.69 110 GLN A N 1
ATOM 800 C CA . GLN A 1 110 ? -8.197 6.523 -2.674 1.00 94.69 110 GLN A CA 1
ATOM 801 C C . GLN A 1 110 ? -8.864 5.236 -2.212 1.00 94.69 110 GLN A C 1
ATOM 803 O O . GLN A 1 110 ? -8.352 4.145 -2.442 1.00 94.69 110 GLN A O 1
ATOM 808 N N . VAL A 1 111 ? -10.027 5.371 -1.584 1.00 94.94 111 VAL A N 1
ATOM 809 C CA . VAL A 1 111 ? -10.829 4.239 -1.117 1.00 94.94 111 VAL A CA 1
ATOM 810 C C . VAL A 1 111 ? -12.245 4.303 -1.669 1.00 94.94 111 VAL A C 1
ATOM 812 O O . VAL A 1 111 ? -12.756 5.391 -1.948 1.00 94.94 111 VAL A O 1
ATOM 815 N N . ASN A 1 112 ? -12.872 3.132 -1.812 1.00 92.69 112 ASN A N 1
ATOM 816 C CA . ASN A 1 112 ? -14.284 2.965 -2.182 1.00 92.69 112 ASN A CA 1
ATOM 817 C C . ASN A 1 112 ? -14.669 3.702 -3.489 1.00 92.69 112 ASN A C 1
ATOM 819 O O . ASN A 1 112 ? -15.634 4.467 -3.530 1.00 92.69 112 ASN A O 1
ATOM 823 N N . PHE A 1 113 ? -13.872 3.523 -4.550 1.00 84.69 113 PHE A N 1
ATOM 824 C CA . PHE A 1 113 ? -13.892 4.348 -5.770 1.00 84.69 113 PHE A CA 1
ATOM 825 C C . PHE A 1 113 ? -14.704 3.788 -6.945 1.00 84.69 113 PHE A C 1
ATOM 827 O O . PHE A 1 113 ? -15.006 4.524 -7.886 1.00 84.69 113 PHE A O 1
ATOM 834 N N . VAL A 1 114 ? -15.109 2.524 -6.895 1.00 71.12 114 VAL A N 1
ATOM 835 C CA . VAL A 1 114 ? -15.923 1.827 -7.892 1.00 71.12 114 VAL A CA 1
ATOM 836 C C . VAL A 1 114 ? -17.115 1.153 -7.199 1.00 71.12 114 VAL A C 1
ATOM 838 O O . VAL A 1 114 ? -17.165 -0.039 -6.958 1.00 71.12 114 VAL A O 1
ATOM 841 N N . ALA A 1 115 ? -18.163 1.944 -6.978 1.00 53.09 115 ALA A N 1
ATOM 842 C CA . ALA A 1 115 ? -19.554 1.484 -6.919 1.00 53.09 115 ALA A CA 1
ATOM 843 C C . ALA A 1 115 ? -19.911 0.338 -5.933 1.00 53.09 115 ALA A C 1
ATOM 845 O O . ALA A 1 115 ? -20.027 -0.825 -6.302 1.00 53.09 115 ALA A O 1
ATOM 846 N N . GLY A 1 116 ? -20.325 0.734 -4.726 1.00 56.50 116 GLY A N 1
ATOM 847 C CA . GLY A 1 116 ? -21.171 -0.065 -3.816 1.00 56.50 116 GLY A CA 1
ATOM 848 C C . GLY A 1 116 ? -22.269 0.757 -3.119 1.00 56.50 116 GLY A C 1
ATOM 849 O O . GLY A 1 116 ? -22.952 0.269 -2.226 1.00 56.50 116 GLY A O 1
ATOM 850 N N . GLY A 1 117 ? -22.432 2.031 -3.503 1.00 60.91 117 GLY A N 1
ATOM 851 C CA . GLY A 1 117 ? -23.205 3.024 -2.742 1.00 60.91 117 GLY A CA 1
ATOM 852 C C . GLY A 1 117 ? -22.388 3.758 -1.671 1.00 60.91 117 GLY A C 1
ATOM 853 O O . GLY A 1 117 ? -22.925 4.641 -1.006 1.00 60.91 117 GLY A O 1
ATOM 854 N N . LEU A 1 118 ? -21.099 3.431 -1.529 1.00 74.25 118 LEU A N 1
ATOM 855 C CA . LEU A 1 118 ? -20.150 4.177 -0.706 1.00 74.25 118 LEU A CA 1
ATOM 856 C C . LEU A 1 118 ? -19.637 5.419 -1.447 1.00 74.25 118 LEU A C 1
ATOM 858 O O . LEU A 1 118 ? -19.503 5.423 -2.673 1.00 74.25 118 LEU A O 1
ATOM 862 N N . THR A 1 119 ? -19.367 6.482 -0.689 1.00 83.56 119 THR A N 1
ATOM 863 C CA . THR A 1 119 ? -18.772 7.714 -1.213 1.00 83.56 119 THR A CA 1
ATOM 864 C C . THR A 1 119 ? -17.258 7.524 -1.322 1.00 83.56 119 THR A C 1
ATOM 866 O O . THR A 1 119 ? -16.643 7.168 -0.316 1.00 83.56 119 THR A O 1
ATOM 869 N N . PRO A 1 120 ? -16.643 7.776 -2.490 1.00 90.62 120 PRO A N 1
ATOM 870 C CA . PRO A 1 120 ? -15.196 7.713 -2.621 1.00 90.62 120 PRO A CA 1
ATOM 871 C C . PRO A 1 120 ? -14.530 8.782 -1.759 1.00 90.62 120 PRO A C 1
ATOM 873 O O . PRO A 1 120 ? -14.923 9.950 -1.789 1.00 90.62 120 PRO A O 1
ATOM 876 N N . GLU A 1 121 ? -13.476 8.397 -1.048 1.00 94.50 121 GLU A N 1
ATOM 877 C CA . GLU A 1 121 ? -12.641 9.316 -0.274 1.00 94.50 121 GLU A CA 1
ATOM 878 C C . GLU A 1 121 ? -11.212 9.269 -0.801 1.00 94.50 121 GLU A C 1
ATOM 880 O O . GLU A 1 121 ? -10.703 8.217 -1.182 1.00 94.50 121 GLU A O 1
ATOM 885 N N . THR A 1 122 ? -10.590 10.439 -0.921 1.00 94.19 122 THR A N 1
ATOM 886 C CA . THR A 1 122 ? -9.334 10.619 -1.653 1.00 94.19 122 THR A CA 1
ATOM 887 C C . THR A 1 122 ? -8.382 11.481 -0.842 1.00 94.19 122 THR A C 1
ATOM 889 O O . THR A 1 122 ? -8.750 12.569 -0.403 1.00 94.19 122 THR A O 1
ATOM 892 N N . VAL A 1 123 ? -7.147 11.014 -0.700 1.00 93.31 123 VAL A N 1
ATOM 893 C CA . VAL A 1 123 ? -6.036 11.752 -0.106 1.00 93.31 123 VAL A CA 1
ATOM 894 C C . VAL A 1 123 ? -5.047 12.112 -1.211 1.00 93.31 123 VAL A C 1
ATOM 896 O O . VAL A 1 123 ? -4.549 11.243 -1.930 1.00 93.31 123 VAL A O 1
ATOM 899 N N . GLN A 1 124 ? -4.771 13.410 -1.345 1.00 88.56 124 GLN A N 1
ATOM 900 C CA . GLN A 1 124 ? -3.780 13.975 -2.263 1.00 88.56 124 GLN A CA 1
ATOM 901 C C . GLN A 1 124 ? -2.834 14.878 -1.466 1.00 88.56 124 GLN A C 1
ATOM 903 O O . GLN A 1 124 ? -3.294 15.667 -0.644 1.00 88.56 124 GLN A O 1
ATOM 908 N N . GLY A 1 125 ? -1.524 14.780 -1.708 1.00 75.69 125 GLY A N 1
ATOM 909 C CA . GLY A 1 125 ? -0.531 15.702 -1.133 1.00 75.69 125 GLY A CA 1
ATOM 910 C C . GLY A 1 125 ? -0.110 15.462 0.325 1.00 75.69 125 GLY A C 1
ATOM 911 O O . GLY A 1 125 ? 0.590 16.305 0.879 1.00 75.69 125 GLY A O 1
ATOM 912 N N . ASN A 1 126 ? -0.482 14.327 0.932 1.00 85.31 126 ASN A N 1
ATOM 913 C CA . ASN A 1 126 ? -0.073 13.932 2.292 1.00 85.31 126 ASN A CA 1
ATOM 914 C C . ASN A 1 126 ? 0.921 12.757 2.296 1.00 85.31 126 ASN A C 1
ATOM 916 O O . ASN A 1 126 ? 0.857 11.895 3.170 1.00 85.31 126 ASN A O 1
ATOM 920 N N . PHE A 1 127 ? 1.813 12.690 1.307 1.00 93.88 127 PHE A N 1
ATOM 921 C CA . PHE A 1 127 ? 2.788 11.610 1.184 1.00 93.88 127 PHE A CA 1
ATOM 922 C C . PHE A 1 127 ? 4.132 12.072 1.747 1.00 93.88 127 PHE A C 1
ATOM 924 O O . PHE A 1 127 ? 4.759 13.001 1.236 1.00 93.88 127 PHE A O 1
ATOM 931 N N . VAL A 1 128 ? 4.601 11.410 2.8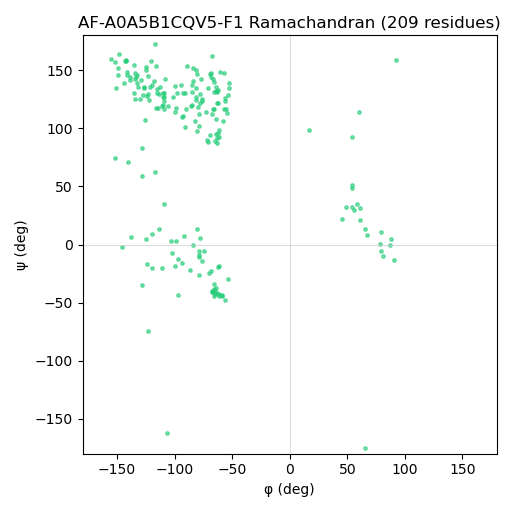00 1.00 94.81 128 VAL A N 1
ATOM 932 C CA . VAL A 1 128 ? 5.910 11.670 3.404 1.00 94.81 128 VAL A CA 1
ATOM 933 C C . VAL A 1 128 ? 6.828 10.500 3.097 1.00 94.81 128 VAL A C 1
ATOM 935 O O . VAL A 1 128 ? 6.579 9.383 3.540 1.00 94.81 128 VAL A O 1
ATOM 938 N N . ALA A 1 129 ? 7.902 10.754 2.353 1.00 94.06 129 ALA A N 1
ATOM 939 C CA . ALA A 1 129 ? 8.872 9.736 1.966 1.00 94.06 129 ALA A CA 1
ATOM 940 C C . ALA A 1 129 ? 10.203 9.895 2.708 1.00 94.06 129 ALA A C 1
ATOM 942 O O . ALA A 1 129 ? 10.699 11.004 2.913 1.00 94.06 129 ALA A O 1
ATOM 943 N N . SER A 1 130 ? 10.817 8.770 3.066 1.00 95.19 130 SER A N 1
ATOM 944 C CA . SER A 1 130 ? 12.165 8.705 3.636 1.00 95.19 130 SER A CA 1
ATO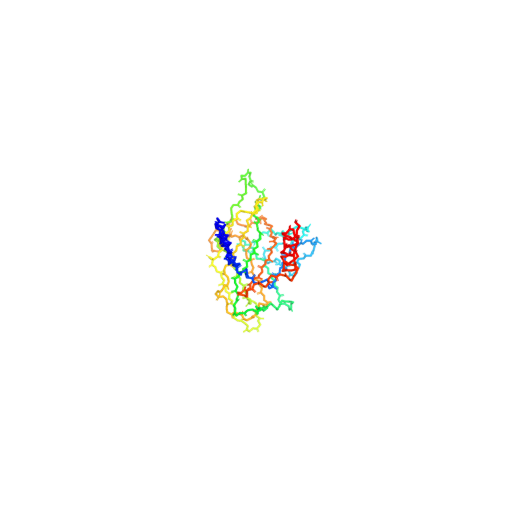M 945 C C . SER A 1 130 ? 12.938 7.535 3.035 1.00 95.19 130 SER A C 1
ATOM 947 O O . SER A 1 130 ? 12.366 6.478 2.782 1.00 95.19 130 SER A O 1
ATOM 949 N N . ALA A 1 131 ? 14.235 7.708 2.774 1.00 93.88 131 ALA A N 1
ATOM 950 C CA . ALA A 1 131 ? 15.056 6.634 2.216 1.00 93.88 131 ALA A CA 1
ATOM 951 C C . ALA A 1 131 ? 15.134 5.442 3.190 1.00 93.88 131 ALA A C 1
ATOM 953 O O . ALA A 1 131 ? 15.453 5.625 4.365 1.00 93.88 131 ALA A O 1
ATOM 954 N N . SER A 1 132 ? 14.887 4.226 2.695 1.00 93.56 132 SER A N 1
ATOM 955 C CA . SER A 1 132 ? 14.875 2.982 3.485 1.00 93.56 132 SER A CA 1
ATOM 956 C C . SER A 1 132 ? 15.904 1.938 3.030 1.00 93.56 132 SER A C 1
ATOM 958 O O . SER A 1 132 ? 15.930 0.821 3.544 1.00 93.56 132 SER A O 1
ATOM 960 N N . GLY A 1 133 ? 16.812 2.323 2.125 1.00 89.38 133 GLY A N 1
ATOM 961 C CA . GLY A 1 133 ? 17.927 1.501 1.647 1.00 89.38 133 GLY A CA 1
ATOM 962 C C . GLY A 1 133 ? 17.596 0.690 0.391 1.00 89.38 133 GLY A C 1
ATOM 963 O O . GLY A 1 133 ? 16.435 0.457 0.071 1.00 89.38 133 GLY A O 1
ATOM 964 N N . GLY A 1 134 ? 18.631 0.276 -0.352 1.00 86.38 134 GLY A N 1
ATOM 965 C CA . GLY A 1 134 ? 18.460 -0.459 -1.615 1.00 86.38 134 GLY A CA 1
ATOM 966 C C . GLY A 1 134 ? 17.700 0.328 -2.690 1.00 86.38 134 GLY A C 1
ATOM 967 O O . GLY A 1 134 ? 16.966 -0.273 -3.471 1.00 86.38 134 GLY A O 1
ATOM 968 N N . ASP A 1 135 ? 17.847 1.657 -2.677 1.00 87.56 135 ASP A N 1
ATOM 969 C CA . ASP A 1 135 ? 17.139 2.622 -3.531 1.00 87.56 135 ASP A CA 1
ATOM 970 C C . ASP A 1 135 ? 15.628 2.741 -3.267 1.00 87.56 135 ASP A C 1
ATOM 972 O O . ASP A 1 135 ? 14.926 3.444 -3.987 1.00 87.56 135 ASP A O 1
ATOM 976 N N . PHE A 1 136 ? 15.130 2.112 -2.197 1.00 92.19 136 PHE A N 1
ATOM 977 C CA . PHE A 1 136 ? 13.749 2.264 -1.754 1.00 92.19 136 PHE A CA 1
ATOM 978 C C . PHE A 1 136 ? 13.543 3.495 -0.876 1.00 92.19 136 PHE A C 1
ATOM 980 O O . PHE A 1 136 ? 14.410 3.913 -0.098 1.00 92.19 136 PHE A O 1
ATOM 987 N N . PHE A 1 137 ? 12.314 3.991 -0.939 1.00 94.44 137 PHE A N 1
ATOM 988 C CA . PHE A 1 137 ? 11.728 4.942 -0.017 1.00 94.44 137 PHE A CA 1
ATOM 989 C C . PHE A 1 137 ? 10.615 4.253 0.764 1.00 94.44 137 PHE A C 1
ATOM 991 O O . PHE A 1 137 ? 9.800 3.543 0.185 1.00 94.44 137 PHE A O 1
ATOM 998 N N . THR A 1 138 ? 10.569 4.463 2.076 1.00 97.06 138 THR A N 1
ATOM 999 C CA . THR A 1 138 ? 9.358 4.232 2.866 1.00 97.06 138 THR A CA 1
ATOM 1000 C C . THR A 1 138 ? 8.500 5.481 2.771 1.00 97.06 138 THR A C 1
ATOM 1002 O O . THR A 1 138 ? 8.948 6.567 3.148 1.00 97.06 138 THR A O 1
ATOM 1005 N N . VAL A 1 139 ? 7.289 5.314 2.256 1.00 96.88 139 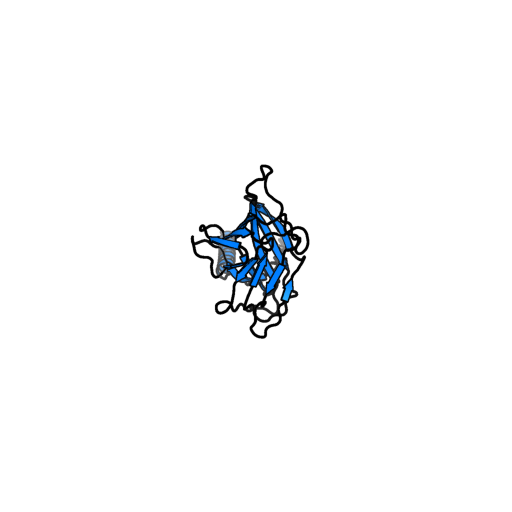VAL A N 1
ATOM 1006 C CA . VAL A 1 139 ? 6.294 6.360 2.054 1.00 96.88 139 VAL A CA 1
ATOM 1007 C C . VAL A 1 139 ? 5.156 6.137 3.035 1.00 96.88 139 VAL A C 1
ATOM 1009 O O . VAL A 1 139 ? 4.592 5.048 3.089 1.00 96.88 139 VAL A O 1
ATOM 1012 N N . THR A 1 140 ? 4.818 7.170 3.797 1.00 97.56 140 THR A N 1
ATOM 1013 C CA . THR A 1 140 ? 3.688 7.181 4.725 1.00 97.56 140 THR A CA 1
ATOM 1014 C C . THR A 1 140 ? 2.666 8.208 4.258 1.00 97.56 140 THR A C 1
ATOM 1016 O O . THR A 1 140 ? 3.012 9.356 3.978 1.00 97.56 140 THR A O 1
ATOM 1019 N N . VAL A 1 141 ? 1.408 7.787 4.184 1.00 97.50 141 VAL A N 1
ATOM 1020 C CA . VAL A 1 141 ? 0.248 8.600 3.829 1.00 97.50 141 VAL A CA 1
ATOM 1021 C C . VAL A 1 141 ? -0.616 8.758 5.068 1.00 97.50 141 VAL A C 1
ATOM 1023 O O . VAL A 1 141 ? -1.094 7.760 5.603 1.00 97.50 141 VAL A O 1
ATOM 1026 N N . ASP A 1 142 ? -0.824 9.995 5.514 1.00 96.38 142 ASP A N 1
ATOM 1027 C CA . ASP A 1 142 ? -1.797 10.292 6.570 1.00 96.38 142 ASP A CA 1
ATOM 1028 C C . ASP A 1 142 ? -3.216 10.158 6.003 1.00 96.38 142 ASP A C 1
ATOM 1030 O O . ASP A 1 142 ? -3.622 10.919 5.115 1.00 96.38 142 ASP A O 1
ATOM 1034 N N . ILE A 1 143 ? -3.954 9.172 6.515 1.00 96.94 143 ILE A N 1
ATOM 1035 C CA . ILE A 1 143 ? -5.336 8.879 6.128 1.00 96.94 143 ILE A CA 1
ATOM 1036 C C . ILE A 1 143 ? -6.326 9.125 7.271 1.00 96.94 143 ILE A C 1
ATOM 1038 O O . ILE A 1 143 ? -7.490 8.747 7.164 1.00 96.94 143 ILE A O 1
ATOM 1042 N N . SER A 1 144 ? -5.906 9.803 8.342 1.00 95.50 144 SER A N 1
ATOM 1043 C CA . SER A 1 144 ? -6.752 10.103 9.505 1.00 95.50 144 SER A CA 1
ATOM 1044 C C . SER A 1 144 ? -7.973 10.973 9.182 1.00 95.50 144 SER A C 1
ATOM 1046 O O . SER A 1 144 ? -8.946 10.997 9.936 1.00 95.50 144 SER A O 1
ATOM 1048 N N . GLY A 1 145 ? -7.949 11.664 8.038 1.00 93.94 145 GLY A N 1
ATOM 1049 C CA . GLY A 1 145 ? -9.082 12.424 7.509 1.00 93.94 145 GLY A CA 1
ATOM 1050 C C . GLY A 1 145 ? -10.159 11.587 6.805 1.00 93.94 145 GLY A C 1
ATOM 1051 O O . GLY A 1 145 ? -11.207 12.145 6.480 1.00 93.94 145 GLY A O 1
ATOM 1052 N N . ILE A 1 146 ? -9.921 10.293 6.554 1.00 94.62 146 ILE A N 1
ATOM 1053 C CA . ILE A 1 146 ? -10.895 9.398 5.915 1.00 94.62 146 ILE A CA 1
ATOM 1054 C C . ILE A 1 146 ? -11.961 8.972 6.931 1.00 94.62 146 ILE A C 1
ATOM 1056 O O . ILE A 1 146 ? -11.646 8.479 8.013 1.00 94.62 146 ILE A O 1
ATOM 1060 N N . ASN A 1 147 ? -13.234 9.119 6.561 1.00 94.12 147 ASN A N 1
ATOM 1061 C CA . ASN A 1 147 ? -14.388 8.845 7.425 1.00 94.12 147 ASN A CA 1
ATOM 1062 C C . ASN A 1 147 ? -15.077 7.509 7.118 1.00 94.12 147 ASN A C 1
ATOM 1064 O O . ASN A 1 147 ? -15.981 7.098 7.851 1.00 94.12 147 ASN A O 1
ATOM 1068 N N . ALA A 1 148 ? -14.676 6.834 6.043 1.00 92.50 148 ALA A N 1
ATOM 1069 C CA . ALA A 1 148 ? -15.214 5.547 5.648 1.00 92.50 148 ALA A CA 1
ATOM 1070 C C . ALA A 1 148 ? -15.062 4.525 6.784 1.00 92.50 148 ALA A C 1
ATOM 1072 O O . ALA A 1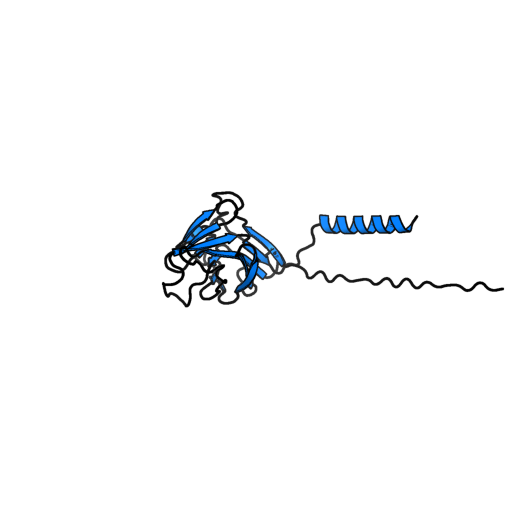 148 ? -13.958 4.245 7.247 1.00 92.50 148 ALA A O 1
ATOM 1073 N N . SER A 1 149 ? -16.175 3.926 7.210 1.00 92.31 149 SER A N 1
ATOM 1074 C CA . SER A 1 149 ? -16.170 2.869 8.230 1.00 92.31 149 SER A CA 1
ATOM 1075 C C . SER A 1 149 ? -15.518 1.578 7.742 1.00 92.31 149 SER A C 1
ATOM 1077 O O . SER A 1 149 ? -15.097 0.753 8.550 1.00 92.31 149 SER A O 1
ATOM 1079 N N . THR A 1 150 ? -15.474 1.388 6.425 1.00 93.00 150 THR A N 1
ATOM 1080 C CA . THR A 1 150 ? -14.885 0.225 5.775 1.00 93.00 150 THR A CA 1
ATOM 1081 C C . THR A 1 150 ? -14.140 0.629 4.509 1.00 93.00 150 THR A C 1
ATOM 1083 O O . THR A 1 150 ? -14.565 1.546 3.802 1.00 93.00 150 THR A O 1
ATOM 1086 N N . PHE A 1 151 ? -13.040 -0.063 4.209 1.00 94.31 151 PHE A N 1
ATOM 1087 C CA . PHE A 1 151 ? -12.438 -0.062 2.877 1.00 94.31 151 PHE A CA 1
ATOM 1088 C C . PHE A 1 151 ? -12.872 -1.334 2.164 1.00 94.31 151 PHE A C 1
ATOM 1090 O O . PHE A 1 151 ? -12.513 -2.440 2.572 1.00 94.31 151 PHE A O 1
ATOM 1097 N N . GLU A 1 152 ? -13.657 -1.162 1.111 1.00 93.06 152 GLU A N 1
ATOM 1098 C CA . GLU A 1 152 ? -14.071 -2.226 0.194 1.00 93.06 152 GLU A CA 1
ATOM 1099 C C . GLU A 1 152 ? -13.230 -2.217 -1.080 1.00 93.06 152 GLU A C 1
ATOM 1101 O O . GLU A 1 152 ? -13.160 -3.208 -1.803 1.00 93.06 152 GLU A O 1
ATOM 1106 N N . GLU A 1 153 ? -12.558 -1.096 -1.341 1.00 93.19 153 GLU A N 1
ATOM 1107 C CA . GLU A 1 153 ? -11.632 -0.939 -2.448 1.00 93.19 153 GLU A CA 1
ATOM 1108 C C . GLU A 1 153 ? -10.538 0.050 -2.074 1.00 93.19 153 GLU A C 1
ATOM 1110 O O . GLU A 1 153 ? -10.799 1.032 -1.375 1.00 93.19 153 GLU A O 1
ATOM 1115 N N . ILE A 1 154 ? -9.329 -0.184 -2.574 1.00 94.94 154 ILE A N 1
ATOM 1116 C CA . ILE A 1 154 ? -8.176 0.696 -2.387 1.00 94.94 154 ILE A CA 1
ATOM 1117 C C . ILE A 1 154 ? -7.507 0.936 -3.734 1.00 94.94 154 ILE A C 1
ATOM 1119 O O . ILE A 1 154 ? -7.302 0.004 -4.510 1.00 94.94 154 ILE A O 1
ATOM 1123 N N . ARG A 1 155 ? -7.157 2.190 -3.999 1.00 94.00 155 ARG A N 1
ATOM 1124 C CA . ARG A 1 155 ? -6.235 2.615 -5.046 1.00 94.00 155 ARG A CA 1
ATOM 1125 C C . ARG A 1 155 ? -5.020 3.250 -4.379 1.00 94.00 155 ARG A C 1
ATOM 1127 O O . ARG A 1 155 ? -5.164 4.106 -3.506 1.00 94.00 155 ARG A O 1
ATOM 1134 N N . LEU A 1 156 ? -3.845 2.851 -4.842 1.00 94.12 156 LEU A N 1
ATOM 1135 C CA . LEU A 1 156 ? -2.560 3.417 -4.470 1.00 94.12 156 LEU A CA 1
ATOM 1136 C C . LEU A 1 156 ? -1.774 3.743 -5.738 1.00 94.12 156 LEU A C 1
ATOM 1138 O O . LEU A 1 156 ? -1.535 2.854 -6.557 1.00 94.12 156 LEU A O 1
ATOM 1142 N N . ASP A 1 157 ? -1.332 4.988 -5.857 1.00 92.50 157 ASP A N 1
ATOM 1143 C CA . ASP A 1 157 ? -0.418 5.401 -6.918 1.00 92.50 157 ASP A CA 1
ATOM 1144 C C . ASP A 1 157 ? 1.020 5.297 -6.384 1.00 92.50 157 ASP A C 1
ATOM 1146 O O . ASP A 1 157 ? 1.397 6.056 -5.485 1.00 92.50 157 ASP A O 1
ATOM 1150 N N . PRO A 1 158 ? 1.825 4.334 -6.865 1.00 91.00 158 PRO A N 1
ATOM 1151 C CA . PRO A 1 158 ? 3.098 4.003 -6.240 1.00 91.00 158 PRO A CA 1
ATOM 1152 C C . PRO A 1 158 ? 4.212 4.991 -6.593 1.00 91.00 158 PRO A C 1
ATOM 1154 O O . PRO A 1 158 ? 5.142 5.163 -5.811 1.00 91.00 158 PRO A O 1
ATOM 1157 N N . ILE A 1 159 ? 4.117 5.655 -7.744 1.00 88.12 159 ILE A N 1
ATOM 1158 C CA . ILE A 1 159 ? 5.041 6.698 -8.196 1.00 88.12 159 ILE A CA 1
ATOM 1159 C C . ILE A 1 159 ? 4.231 7.882 -8.725 1.00 88.12 159 ILE A C 1
ATOM 1161 O O . ILE A 1 159 ? 3.154 7.694 -9.299 1.00 88.12 159 ILE A O 1
ATOM 1165 N N . GLY A 1 160 ? 4.724 9.099 -8.504 1.00 77.38 160 GLY A N 1
ATOM 1166 C CA . GLY A 1 160 ? 4.083 10.321 -8.979 1.00 77.38 160 GLY A CA 1
ATOM 1167 C C . GLY A 1 160 ? 4.398 10.621 -10.436 1.00 77.38 160 GLY A C 1
ATOM 1168 O O . GLY A 1 160 ? 5.467 10.289 -10.936 1.00 77.38 160 GLY A O 1
ATOM 1169 N N . GLY A 1 161 ? 3.464 11.281 -11.117 1.00 62.19 161 GLY A N 1
ATOM 1170 C CA . GLY A 1 161 ? 3.681 11.881 -12.429 1.00 62.19 161 GLY A CA 1
ATOM 1171 C C . GLY A 1 161 ? 3.701 13.398 -12.297 1.00 62.19 161 GLY A C 1
ATOM 1172 O O . GLY A 1 161 ? 2.793 13.980 -11.698 1.00 62.19 161 GLY A O 1
ATOM 1173 N N . ALA A 1 162 ? 4.713 14.063 -12.859 1.00 45.22 162 ALA A N 1
ATOM 1174 C CA . ALA A 1 162 ? 4.813 15.515 -12.783 1.00 45.22 162 ALA A CA 1
ATOM 1175 C C . ALA A 1 162 ? 3.567 16.186 -13.387 1.00 45.22 162 ALA A C 1
ATOM 1177 O O . ALA A 1 162 ? 3.383 16.254 -14.601 1.00 45.22 162 ALA A O 1
ATOM 1178 N N . SER A 1 163 ? 2.735 16.723 -12.494 1.00 44.81 163 SER A N 1
ATOM 1179 C CA . SER A 1 163 ? 1.511 17.497 -12.719 1.00 44.81 163 SER A CA 1
ATOM 1180 C C . SER A 1 163 ? 0.381 16.791 -13.491 1.00 44.81 163 SER A C 1
ATOM 1182 O O . SER A 1 163 ? 0.479 16.527 -14.684 1.00 44.81 163 SER A O 1
ATOM 1184 N N . ALA A 1 164 ? -0.730 16.559 -12.780 1.00 43.25 164 ALA A N 1
ATOM 1185 C CA . ALA A 1 164 ? -2.100 16.364 -13.270 1.00 43.25 164 ALA A CA 1
ATOM 1186 C C . ALA A 1 164 ? -2.248 16.037 -14.776 1.00 43.25 164 ALA A C 1
ATOM 1188 O O . ALA A 1 164 ? -2.300 16.938 -15.610 1.00 43.25 164 ALA A O 1
ATOM 1189 N N . ASN A 1 165 ? -2.407 14.754 -15.118 1.00 41.62 165 ASN A N 1
ATOM 1190 C CA . ASN A 1 165 ? -2.811 14.297 -16.458 1.00 41.62 165 ASN A CA 1
ATOM 1191 C C . ASN A 1 165 ? -1.899 14.728 -17.639 1.00 41.62 165 ASN A C 1
ATOM 1193 O O . ASN A 1 165 ? -2.408 14.961 -18.737 1.00 41.62 165 ASN A O 1
ATOM 1197 N N . SER A 1 166 ? -0.572 14.831 -17.461 1.00 37.31 166 SER A N 1
ATOM 1198 C CA . SER A 1 166 ? 0.370 15.192 -18.543 1.00 37.31 166 SER A CA 1
ATOM 1199 C C . SER A 1 166 ? 1.561 14.230 -18.704 1.00 37.31 166 SER A C 1
ATOM 1201 O O . SER A 1 166 ? 2.733 14.593 -18.658 1.00 37.31 166 SER A O 1
ATOM 1203 N N . ASN A 1 167 ? 1.236 12.974 -18.956 1.00 47.34 167 ASN A N 1
ATOM 1204 C CA . ASN A 1 167 ? 1.650 12.179 -20.112 1.00 47.34 167 ASN A CA 1
ATOM 1205 C C . ASN A 1 167 ? 3.099 12.116 -20.657 1.00 47.34 167 ASN A C 1
ATOM 1207 O O . ASN A 1 167 ? 3.260 11.761 -21.824 1.00 47.34 167 ASN A O 1
ATOM 1211 N N . SER A 1 168 ? 4.161 12.416 -19.903 1.00 48.28 168 SER A N 1
ATOM 1212 C CA . SER A 1 168 ? 5.515 12.279 -20.490 1.00 48.28 168 SER A CA 1
ATOM 1213 C C . SER A 1 168 ? 6.661 11.831 -19.588 1.00 48.28 168 SER A C 1
ATOM 1215 O O . SER A 1 168 ? 7.765 11.687 -20.103 1.00 48.28 168 SER A O 1
ATOM 1217 N N . GLN A 1 169 ? 6.448 11.607 -18.287 1.00 61.75 169 GLN A N 1
ATOM 1218 C CA . GLN A 1 169 ? 7.560 11.283 -17.378 1.00 61.75 169 GLN A CA 1
ATOM 1219 C C . GLN A 1 169 ? 7.463 9.933 -16.675 1.00 61.75 169 GLN A C 1
ATOM 1221 O O . GLN A 1 169 ? 8.506 9.452 -16.248 1.00 61.75 169 GLN A O 1
ATOM 1226 N N . THR A 1 170 ? 6.277 9.323 -16.570 1.00 72.75 170 THR A N 1
ATOM 1227 C CA . THR A 1 170 ? 6.113 8.012 -15.919 1.00 72.75 170 THR A CA 1
ATOM 1228 C C . THR A 1 170 ? 5.754 6.890 -16.878 1.00 72.75 170 THR A C 1
ATOM 1230 O O . THR A 1 170 ? 5.970 5.741 -16.522 1.00 72.75 170 THR A O 1
ATOM 1233 N N . ASP A 1 171 ? 5.227 7.167 -18.077 1.00 80.31 171 ASP A N 1
ATOM 1234 C CA . ASP A 1 171 ? 4.962 6.114 -19.069 1.00 80.31 171 ASP A CA 1
ATOM 1235 C C . ASP A 1 171 ? 6.234 5.322 -19.380 1.00 80.31 171 ASP A C 1
ATOM 1237 O O . ASP A 1 171 ? 7.261 5.897 -19.735 1.00 80.31 171 ASP A O 1
ATOM 1241 N N . GLY A 1 172 ? 6.161 4.002 -19.242 1.00 80.44 172 GLY A N 1
ATOM 1242 C CA . GLY A 1 172 ? 7.307 3.115 -19.418 1.00 80.44 172 GLY A CA 1
ATOM 1243 C C . GLY A 1 172 ? 8.230 3.013 -18.202 1.00 80.44 172 GLY A C 1
ATOM 1244 O O . GLY A 1 172 ? 9.061 2.109 -18.176 1.00 80.44 172 GLY A O 1
ATOM 1245 N N . ASN A 1 173 ? 8.074 3.846 -17.167 1.00 83.56 173 ASN A N 1
ATOM 1246 C CA . ASN A 1 173 ? 8.857 3.681 -15.946 1.00 83.56 173 ASN A CA 1
ATOM 1247 C C . ASN A 1 173 ? 8.383 2.438 -15.205 1.00 83.56 173 ASN A C 1
ATOM 1249 O O . ASN A 1 173 ? 7.184 2.199 -15.019 1.00 83.56 173 ASN A O 1
ATOM 1253 N N . SER A 1 174 ? 9.348 1.647 -14.761 1.00 88.25 174 SER A N 1
ATOM 1254 C CA . SER A 1 174 ? 9.084 0.518 -13.892 1.00 88.25 174 SER A CA 1
ATOM 1255 C C . SER A 1 174 ? 9.139 0.967 -12.438 1.00 88.25 174 SER A C 1
ATOM 1257 O O . SER A 1 174 ? 9.803 1.934 -12.079 1.00 88.25 174 SER A O 1
ATOM 1259 N N . PHE A 1 175 ? 8.431 0.268 -11.571 1.00 91.44 175 PHE A N 1
ATOM 1260 C CA . PHE A 1 175 ? 8.461 0.493 -10.140 1.00 91.44 175 PHE A CA 1
ATOM 1261 C C . PHE A 1 175 ? 8.376 -0.835 -9.406 1.00 91.44 175 PHE A C 1
ATOM 1263 O O . PHE A 1 175 ? 7.892 -1.840 -9.933 1.00 91.44 175 PHE A O 1
ATOM 1270 N N . GLN A 1 176 ? 8.832 -0.820 -8.161 1.00 94.38 176 GLN A N 1
ATOM 1271 C CA . GLN A 1 176 ? 8.681 -1.934 -7.239 1.00 94.38 176 GLN A CA 1
ATOM 1272 C C . GLN A 1 176 ? 8.066 -1.435 -5.949 1.00 94.38 176 GLN A C 1
ATOM 1274 O O . GLN A 1 176 ? 8.574 -0.474 -5.378 1.00 94.38 176 GLN A O 1
ATOM 1279 N N . VAL A 1 177 ? 7.006 -2.096 -5.499 1.00 96.38 177 VAL A N 1
ATOM 1280 C CA . VAL A 1 177 ? 6.297 -1.811 -4.252 1.00 96.38 177 VAL A CA 1
ATOM 1281 C C . VAL A 1 177 ? 6.387 -3.014 -3.329 1.00 96.38 177 VAL A C 1
ATOM 1283 O O . VAL A 1 177 ? 6.299 -4.156 -3.769 1.00 96.38 177 VAL A O 1
ATOM 1286 N N . ASP A 1 178 ? 6.559 -2.749 -2.046 1.00 95.94 178 ASP A N 1
ATOM 1287 C CA . ASP A 1 178 ? 6.679 -3.754 -0.997 1.00 95.94 178 ASP A CA 1
ATOM 1288 C C . ASP A 1 178 ? 6.090 -3.206 0.315 1.00 95.94 178 ASP A C 1
ATOM 1290 O O . ASP A 1 178 ? 5.909 -1.993 0.456 1.00 95.94 178 ASP A O 1
ATOM 1294 N N . PHE A 1 179 ? 5.813 -4.085 1.276 1.00 95.69 179 PHE A N 1
ATOM 1295 C CA . PHE A 1 179 ? 5.507 -3.743 2.663 1.00 95.69 179 PHE A CA 1
ATOM 1296 C C . PHE A 1 179 ? 4.358 -2.729 2.796 1.00 95.69 179 PHE A C 1
ATOM 1298 O O . PHE A 1 179 ? 4.499 -1.683 3.436 1.00 95.69 179 PHE A O 1
ATOM 1305 N N . ILE A 1 180 ? 3.220 -2.994 2.147 1.00 97.81 180 ILE A N 1
ATOM 1306 C CA . ILE A 1 180 ? 2.042 -2.126 2.263 1.00 97.81 180 ILE A CA 1
ATOM 1307 C C . ILE A 1 180 ? 1.340 -2.456 3.576 1.00 97.81 180 ILE A C 1
ATOM 1309 O O . ILE A 1 180 ? 0.837 -3.556 3.763 1.00 97.81 180 ILE A O 1
ATOM 1313 N N . THR A 1 181 ? 1.244 -1.488 4.473 1.00 97.50 181 THR A N 1
ATOM 1314 C CA . THR A 1 181 ? 0.552 -1.595 5.757 1.00 97.50 181 THR A CA 1
ATOM 1315 C C . THR A 1 181 ? -0.516 -0.520 5.870 1.00 97.50 181 THR A C 1
ATOM 1317 O O . THR A 1 181 ? -0.340 0.598 5.387 1.00 97.50 181 THR A O 1
ATOM 1320 N N . ILE A 1 182 ? -1.629 -0.862 6.512 1.00 97.38 182 ILE A N 1
ATOM 1321 C CA . ILE A 1 182 ? -2.727 0.056 6.821 1.00 97.38 182 ILE A CA 1
ATOM 1322 C C . ILE A 1 182 ? -2.949 -0.002 8.322 1.00 97.38 182 ILE A C 1
ATOM 1324 O O . ILE A 1 182 ? -3.110 -1.094 8.876 1.00 97.38 182 ILE A O 1
ATOM 1328 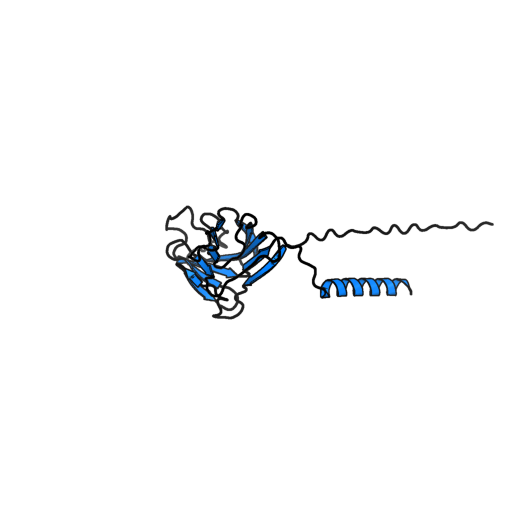N N . THR A 1 183 ? -2.964 1.157 8.971 1.00 96.88 183 THR A N 1
ATOM 1329 C CA . THR A 1 183 ? -3.140 1.280 10.415 1.00 96.88 183 THR A CA 1
ATOM 1330 C C . THR A 1 183 ? -4.367 2.104 10.779 1.00 96.88 183 THR A C 1
ATOM 1332 O O . THR A 1 183 ? -4.875 2.914 9.998 1.00 96.88 183 THR A O 1
ATOM 1335 N N . ASP A 1 184 ? -4.844 1.889 11.998 1.00 95.94 184 ASP A N 1
ATOM 1336 C CA . ASP A 1 184 ? -5.856 2.716 12.643 1.00 95.94 184 ASP A CA 1
ATOM 1337 C C . ASP A 1 184 ? -5.296 3.394 13.901 1.00 95.94 184 ASP A C 1
ATOM 1339 O O . ASP A 1 184 ? -4.182 3.120 14.350 1.00 95.94 184 ASP A O 1
ATOM 1343 N N . ASN A 1 185 ? -6.080 4.289 14.498 1.00 92.00 185 ASN A N 1
ATOM 1344 C CA . ASN A 1 185 ? -5.651 5.042 15.670 1.00 92.00 185 ASN A CA 1
ATOM 1345 C C . ASN A 1 185 ? -5.761 4.268 17.001 1.00 92.00 185 ASN A C 1
ATOM 1347 O O . ASN A 1 185 ? -5.679 4.887 18.070 1.00 92.00 185 ASN A O 1
ATOM 1351 N N . ALA A 1 186 ? -5.968 2.944 16.988 1.00 88.38 186 ALA A N 1
ATOM 1352 C CA . ALA A 1 186 ? -5.928 2.171 18.222 1.00 88.38 186 ALA A CA 1
ATOM 1353 C C . ALA A 1 186 ? -4.503 2.140 18.764 1.00 88.38 186 ALA A C 1
ATOM 1355 O O . ALA A 1 186 ? -3.510 2.041 18.046 1.00 88.38 186 ALA A O 1
ATOM 1356 N N . VAL A 1 187 ? -4.416 2.176 20.090 1.00 80.50 187 VAL A N 1
ATOM 1357 C CA . VAL A 1 187 ? -3.163 1.941 20.796 1.00 80.50 187 VAL A CA 1
ATOM 1358 C C . VAL A 1 187 ? -2.772 0.482 20.597 1.00 80.50 187 VAL A C 1
ATOM 1360 O O . VAL A 1 187 ? -3.438 -0.407 21.133 1.00 80.50 187 VAL A O 1
ATOM 1363 N N . ALA A 1 188 ? -1.682 0.231 19.868 1.00 72.62 188 ALA A N 1
ATOM 1364 C CA . ALA A 1 188 ? -1.115 -1.102 19.749 1.00 72.62 188 ALA A CA 1
ATOM 1365 C C . ALA A 1 188 ? -0.789 -1.631 21.150 1.00 72.62 188 ALA A C 1
ATOM 1367 O O . ALA A 1 188 ? 0.031 -1.072 21.885 1.00 72.62 188 ALA A O 1
ATOM 1368 N N . ILE A 1 189 ? -1.466 -2.710 21.535 1.00 71.81 189 ILE A N 1
ATOM 1369 C CA . ILE A 1 189 ? -1.210 -3.392 22.798 1.00 71.81 189 ILE A CA 1
ATOM 1370 C C . ILE A 1 189 ? 0.054 -4.235 22.594 1.00 71.81 189 ILE A C 1
ATOM 1372 O O . ILE A 1 189 ? 0.049 -5.093 21.709 1.00 71.81 189 ILE A O 1
ATOM 1376 N N . PRO A 1 190 ? 1.130 -4.034 23.385 1.00 68.75 190 PRO A N 1
ATOM 1377 C CA . PRO A 1 190 ? 2.337 -4.841 23.266 1.00 68.75 190 PRO A CA 1
ATOM 1378 C C . PRO A 1 190 ? 2.007 -6.329 23.340 1.00 68.75 190 PRO A C 1
ATOM 1380 O O . PRO A 1 190 ? 1.257 -6.754 24.225 1.00 68.75 190 PRO A O 1
ATOM 1383 N N . GLU A 1 191 ? 2.590 -7.121 22.436 1.00 69.00 191 GLU A N 1
ATOM 1384 C CA . GLU A 1 191 ? 2.353 -8.560 22.419 1.00 69.00 191 GLU A CA 1
ATOM 1385 C C . GLU A 1 191 ? 2.625 -9.171 23.808 1.00 69.00 191 GLU A C 1
ATOM 1387 O O . GLU A 1 191 ? 3.620 -8.817 24.460 1.00 69.00 191 GLU A O 1
ATOM 1392 N N . PRO A 1 192 ? 1.794 -10.120 24.281 1.00 71.75 192 PRO A N 1
ATOM 1393 C CA . PRO A 1 192 ? 1.958 -10.732 25.602 1.00 71.75 192 PRO A CA 1
ATOM 1394 C C . PRO A 1 192 ? 3.355 -11.323 25.836 1.00 71.75 192 PRO A C 1
ATOM 1396 O O . PRO A 1 192 ? 3.847 -11.335 26.965 1.00 71.75 192 PRO A O 1
ATOM 1399 N N . SER A 1 193 ? 4.013 -11.778 24.767 1.00 73.38 193 SER A N 1
ATOM 1400 C CA . SER A 1 193 ? 5.395 -12.269 24.740 1.00 73.38 193 SER A CA 1
ATOM 1401 C C . SER A 1 193 ? 6.402 -11.214 25.216 1.00 73.38 193 SER A C 1
ATOM 1403 O O . SER A 1 193 ? 7.276 -11.512 26.034 1.00 73.38 193 SER A O 1
ATOM 1405 N N . SER A 1 194 ? 6.242 -9.965 24.779 1.00 72.19 194 SER A N 1
ATOM 1406 C CA . SER A 1 194 ? 7.099 -8.840 25.154 1.00 72.19 194 SER A CA 1
ATOM 1407 C C . SER A 1 194 ? 6.931 -8.483 26.629 1.00 72.19 194 SER A C 1
ATOM 1409 O O . SER A 1 194 ? 7.916 -8.261 27.337 1.00 72.19 194 SER A O 1
ATOM 1411 N N . LEU A 1 195 ? 5.693 -8.516 27.132 1.00 73.75 195 LEU A N 1
ATOM 1412 C CA . LEU A 1 195 ? 5.407 -8.313 28.555 1.00 73.75 195 LEU A CA 1
ATOM 1413 C C . LEU A 1 195 ? 5.951 -9.460 29.414 1.00 73.75 195 LEU A C 1
ATOM 1415 O O . LEU A 1 195 ? 6.526 -9.220 30.478 1.00 73.75 195 LEU A O 1
ATOM 1419 N N . ALA A 1 196 ? 5.822 -10.702 28.942 1.00 75.31 196 ALA A N 1
ATOM 1420 C CA . ALA A 1 196 ? 6.368 -11.874 29.615 1.00 75.31 196 ALA A CA 1
ATOM 1421 C C . ALA A 1 196 ? 7.900 -11.815 29.697 1.00 75.31 196 ALA A C 1
ATOM 1423 O O . ALA A 1 196 ? 8.462 -12.096 30.757 1.00 75.31 196 ALA A O 1
ATOM 1424 N N . LEU A 1 197 ? 8.579 -11.392 28.624 1.00 75.94 197 LEU A N 1
ATOM 1425 C CA . LEU A 1 197 ? 10.031 -11.218 28.606 1.00 75.94 197 LEU A CA 1
ATOM 1426 C C . LEU A 1 197 ? 10.486 -10.117 29.572 1.00 75.94 197 LEU A C 1
ATOM 1428 O O . LEU A 1 197 ? 11.447 -10.317 30.318 1.00 75.94 197 LEU A O 1
ATOM 1432 N N . LEU A 1 198 ? 9.771 -8.989 29.623 1.00 77.50 198 LEU A N 1
ATOM 1433 C CA . LEU A 1 198 ? 10.029 -7.920 30.592 1.00 77.50 198 LEU A CA 1
ATOM 1434 C C . LEU A 1 198 ? 9.845 -8.415 32.035 1.00 77.50 198 LEU A C 1
ATOM 1436 O O . LEU A 1 198 ? 10.686 -8.157 32.901 1.00 77.50 198 LEU A O 1
ATOM 1440 N N . GLY A 1 199 ? 8.786 -9.192 32.281 1.00 74.75 199 GLY A N 1
ATOM 1441 C CA . GLY A 1 199 ? 8.527 -9.832 33.570 1.00 74.75 199 GLY A CA 1
ATOM 1442 C C . GLY A 1 199 ? 9.629 -10.816 33.975 1.00 74.75 199 GLY A C 1
ATOM 1443 O O . GLY A 1 199 ? 10.110 -10.782 35.112 1.00 74.75 199 GLY A O 1
ATOM 1444 N N . LEU A 1 200 ? 10.094 -11.652 33.043 1.00 76.94 200 LEU A N 1
ATOM 1445 C CA . LEU A 1 200 ? 11.186 -12.600 33.280 1.00 76.94 200 LEU A CA 1
ATOM 1446 C C . LEU A 1 200 ? 12.513 -11.876 33.544 1.00 76.94 200 LEU A C 1
ATOM 1448 O O . LEU A 1 200 ? 13.229 -12.210 34.493 1.00 76.94 200 LEU A O 1
ATOM 1452 N N . GLY A 1 201 ? 12.821 -10.846 32.753 1.00 77.25 201 GLY A N 1
ATOM 1453 C CA . GLY A 1 201 ? 13.980 -9.979 32.948 1.00 77.25 201 GLY A CA 1
ATOM 1454 C C . GLY A 1 201 ? 13.985 -9.353 34.345 1.00 77.25 201 GLY A C 1
ATOM 1455 O O . GLY A 1 201 ? 14.969 -9.480 35.078 1.00 77.25 201 GLY A O 1
ATOM 1456 N N . GLY A 1 202 ? 12.853 -8.794 34.779 1.00 79.69 202 GLY A N 1
ATOM 1457 C CA . GLY A 1 202 ? 12.694 -8.246 36.128 1.00 79.69 202 GLY A CA 1
ATOM 1458 C C . GLY A 1 202 ? 12.931 -9.279 37.237 1.00 79.69 202 GLY A C 1
ATOM 1459 O O . GLY A 1 202 ? 13.663 -9.016 38.196 1.00 79.69 202 GLY A O 1
ATOM 1460 N N . LEU A 1 203 ? 12.387 -10.491 37.091 1.00 81.69 203 LEU A N 1
ATOM 1461 C CA . LEU A 1 203 ? 12.572 -11.578 38.061 1.00 81.69 203 LEU A CA 1
ATOM 1462 C C . LEU A 1 203 ? 14.031 -12.048 38.157 1.00 81.69 203 LEU A C 1
ATOM 1464 O O . LEU A 1 203 ? 14.530 -12.287 39.262 1.00 81.69 203 LEU A O 1
ATOM 1468 N N . THR A 1 204 ? 14.746 -12.152 37.032 1.00 78.50 204 THR A N 1
ATOM 1469 C CA . THR A 1 204 ? 16.171 -12.531 37.045 1.00 78.50 204 THR A CA 1
ATOM 1470 C C . THR A 1 204 ? 17.040 -11.475 37.732 1.00 78.50 204 THR A C 1
ATOM 1472 O O . THR A 1 204 ? 17.923 -11.826 38.524 1.00 78.50 204 THR A O 1
ATOM 1475 N N . MET A 1 205 ? 16.747 -10.186 37.528 1.00 81.56 205 MET A N 1
ATOM 1476 C CA . MET A 1 205 ? 17.438 -9.092 38.216 1.00 81.56 205 MET A CA 1
ATOM 1477 C C . MET A 1 205 ? 17.155 -9.089 39.726 1.00 81.56 205 MET A C 1
ATOM 1479 O O . MET A 1 205 ? 18.081 -8.929 40.526 1.00 81.56 205 MET A O 1
ATOM 1483 N N . LEU A 1 206 ? 15.910 -9.348 40.142 1.00 82.00 206 LEU A N 1
ATOM 1484 C CA . LEU A 1 206 ? 15.549 -9.478 41.560 1.00 82.00 206 LEU A CA 1
ATOM 1485 C C . LEU A 1 206 ? 16.236 -10.673 42.231 1.00 82.00 206 LEU A C 1
ATOM 1487 O O . LEU A 1 206 ? 16.679 -10.570 43.377 1.00 82.00 206 LEU A O 1
ATOM 1491 N N . ARG A 1 207 ? 16.390 -11.795 41.519 1.00 80.81 207 ARG A N 1
ATOM 1492 C CA . ARG A 1 207 ? 17.105 -12.975 42.027 1.00 80.81 207 ARG A CA 1
ATOM 1493 C C . ARG A 1 207 ? 18.595 -12.704 42.237 1.00 80.81 207 ARG A C 1
ATOM 1495 O O . ARG A 1 207 ? 19.172 -13.227 43.187 1.00 80.81 207 ARG A O 1
ATOM 1502 N N . ARG A 1 208 ? 19.215 -11.869 41.396 1.00 79.00 208 ARG A N 1
ATOM 1503 C CA . ARG A 1 208 ? 20.641 -11.520 41.503 1.00 79.00 208 ARG A CA 1
ATOM 1504 C C . ARG A 1 208 ? 20.956 -10.632 42.711 1.00 79.00 208 ARG A C 1
ATOM 1506 O O . ARG A 1 208 ? 22.071 -10.691 43.203 1.00 79.00 208 ARG A O 1
ATOM 1513 N N . ARG A 1 209 ? 19.983 -9.867 43.221 1.00 74.75 209 ARG A N 1
ATOM 1514 C CA . ARG A 1 209 ? 20.143 -9.025 44.426 1.00 74.75 209 ARG A CA 1
ATOM 1515 C C . ARG A 1 209 ? 20.049 -9.787 45.754 1.00 74.75 209 ARG A C 1
ATOM 1517 O O . ARG A 1 209 ? 20.304 -9.196 46.795 1.00 74.75 209 ARG A O 1
ATOM 1524 N N . ARG A 1 210 ? 19.629 -11.059 45.737 1.00 72.31 210 ARG A N 1
ATOM 1525 C CA . ARG A 1 210 ? 19.464 -11.892 46.947 1.00 72.31 210 ARG A CA 1
ATOM 1526 C C . ARG A 1 210 ? 20.645 -12.836 47.222 1.00 72.31 210 ARG A C 1
ATOM 1528 O O . ARG A 1 210 ? 20.556 -13.628 48.155 1.00 72.31 210 ARG A O 1
ATOM 1535 N N . LYS A 1 211 ? 21.704 -12.783 46.414 1.00 63.78 211 LYS A N 1
ATOM 1536 C CA . LYS A 1 211 ? 22.998 -13.422 46.691 1.00 63.78 211 LYS A CA 1
ATOM 1537 C C . LYS A 1 211 ? 24.012 -12.340 47.017 1.00 63.78 211 LYS A C 1
ATOM 1539 O O . LYS A 1 211 ? 24.875 -12.623 47.868 1.00 63.78 211 LYS A O 1
#

InterPro domains:
  IPR013424 PEP-CTERM protein-sorting domain [PF07589] (188-210)
  IPR013424 PEP-CTERM protein-sorting domain [TIGR02595] (189-211)

Secondary structure (DSSP, 8-state):
-PPPP---------------PPEEEEEEE---STT--TTEEEESEEEEE-SS-EEEEE-TT--EEEE-TTS--B--SSSSEEEEEEEEEEE-TT--SSPPPP--TT-EEEES-SSSSPPPEEEES-EEEEEEETTEEEEEEE-TT---S-BS-EEE-SS--SSTT--SSSTT-EEEEEEEEEEEEEEPPPPHHHHHHHHHHHHHHHHHTT-

Sequence (211 aa):
MKKLFGILAAGLLCFSMTQSASAALVAQYEFNTPGDTEGWTGFNTALTVDGVSANGTASGNDPQLRLLSPGLSLSPTATAWDAVTFRVREVQDESPAGPIGFDQTGTIFQVNFVAGGLTPETVQGNFVASASGGDFFTVTVDISGINASTFEEIRLDPIGGASANSNSQTDGNSFQVDFITITDNAVAIPEPSSLALLGLGGLTMLRRRRK

Mean predicted aligned error: 10.25 Å

Radius of gyration: 23.96 Å; Cα contacts (8 Å, |Δi|>4): 444; chains: 1; bounding box: 53×33×92 Å